Protein 3EP1 (pdb70)

Organism: NCBI:txid6376

InterPro domains:
  IPR002502 N-acetylmuramoyl-L-alanine amidase domain [PF01510] (63-142)
  IPR002502 N-acetylmuramoyl-L-alanine amidase domain [cd06583] (60-153)
  IPR006619 Peptidoglycan recognition protein family domain, metazoa/bacteria [SM00701] (3-158)
  IPR015510 Peptidoglycan recognition protein [PTHR11022] (4-151)
  IPR036505 N-acetylmuramoyl-L-alanine amidase/PGRP domain superfamily [G3DSA:3.40.80.10] (1-176)
  IPR036505 N-acetylmuramoyl-L-alanine amidase/PGRP domain superfamily [SSF55846] (4-167)

Radius of gyration: 21.56 Å; Cα contacts (8 Å, |Δi|>4): 688; chains: 2; bounding box: 43×67×41 Å

CATH classification: 3.40.80.10

Foldseek 3Di:
DPDDAAECVNLPFDDFQDWAFADAAAQAEEEFEPAQCLCPPPNVCLDPDCVVSVSQNVQQVVCVVVPFRTRQFQWEAGLQQHIYGGSHFGTFGHQDPPRRRRYGYYYYYHAQQPPEGHPSRLVSVVVVVVVCCVVRNYPPNYAYDYDCVGHHPRHCVQCVVCVGHDD/DPDDAAECVNLPADDFQDWDFADFAAQAEEEFEPEQVLVCVCLVPDCSVSPSLNVLQVVCVVVPFRTNQFQWEAGLQQHIYGGSHFGTFGRQDPPRRRRYGYYYYYHAQQPPEGHVSRLVSVVVVQVVCCVVRSHPPNRDYDYDCNGRHPRHRVCCVVCVHRHD

Structure (mmCIF, N/CA/C/O backbone):
data_3EP1
#
_entry.id   3EP1
#
_cell.length_a   35.360
_cell.length_b   71.850
_cell.length_c   141.880
_cell.angle_alpha   90.00
_cell.angle_beta   90.00
_cell.angle_gamma   90.00
#
_symmetry.space_group_name_H-M   'P 21 21 21'
#
loop_
_entity.id
_entity.type
_entity.pdbx_description
1 polymer 'PGRP-Hd - Peptidoglycan recognition protein homologue'
2 water water
#
loop_
_atom_site.group_PDB
_atom_site.id
_atom_site.type_symbol
_atom_site.label_atom_id
_atom_site.label_alt_id
_atom_site.label_comp_id
_atom_site.label_asym_id
_atom_site.label_entity_id
_atom_site.label_seq_id
_atom_site.pdbx_PDB_ins_code
_atom_site.Cartn_x
_atom_site.Cartn_y
_atom_site.Cartn_z
_atom_site.occupancy
_atom_site.B_iso_or_equiv
_atom_site.auth_seq_id
_atom_site.auth_comp_id
_atom_site.auth_asym_id
_atom_site.auth_atom_id
_atom_site.pdbx_PDB_model_num
ATOM 1 N N . LEU A 1 1 ? 24.012 34.183 23.214 1.00 45.46 74 LEU A N 1
ATOM 2 C CA . LEU A 1 1 ? 24.248 35.559 23.740 1.00 45.54 74 LEU A CA 1
ATOM 3 C C . LEU A 1 1 ? 24.790 36.453 22.638 1.00 44.93 74 LEU A C 1
ATOM 4 O O . LEU A 1 1 ? 24.117 37.389 22.196 1.00 44.95 74 LEU A O 1
ATOM 6 N N . ALA A 1 2 ? 26.003 36.155 22.189 1.00 43.81 75 ALA A N 1
ATOM 7 C CA . ALA A 1 2 ? 26.634 36.944 21.138 1.00 42.52 75 ALA A CA 1
ATOM 8 C C . ALA A 1 2 ? 26.870 36.155 19.842 1.00 40.96 75 ALA A C 1
ATOM 9 O O . ALA A 1 2 ? 27.395 36.698 18.864 1.00 39.40 75 ALA A O 1
ATOM 11 N N . ASP A 1 3 ? 26.476 34.883 19.832 1.00 39.31 76 ASP A N 1
ATOM 12 C CA . ASP A 1 3 ? 26.668 34.041 18.655 1.00 38.03 76 ASP A CA 1
ATOM 13 C C . ASP A 1 3 ? 25.589 34.240 17.588 1.00 35.60 76 ASP A C 1
ATOM 14 O O . ASP A 1 3 ? 24.435 34.522 17.901 1.00 34.38 76 ASP A O 1
ATOM 19 N N . SER A 1 4 ? 25.969 34.106 16.321 1.00 32.51 77 SER A N 1
ATOM 20 C CA . SER A 1 4 ? 25.004 34.291 15.249 1.00 31.57 77 SER A CA 1
ATOM 21 C C . SER A 1 4 ? 24.173 33.035 15.038 1.00 28.48 77 SER A C 1
ATOM 22 O O . SER A 1 4 ? 24.508 31.963 15.541 1.00 27.38 77 SER A O 1
ATOM 25 N N . ILE A 1 5 ? 23.072 33.188 14.312 1.00 25.61 78 ILE A N 1
ATOM 26 C CA . ILE A 1 5 ? 22.201 32.073 13.997 1.00 22.95 78 ILE A CA 1
ATOM 27 C C . ILE A 1 5 ? 23.004 31.232 13.008 1.00 22.11 78 ILE A C 1
ATOM 28 O O . ILE A 1 5 ? 23.718 31.785 12.168 1.00 22.95 78 ILE A O 1
ATOM 33 N N . VAL A 1 6 ? 22.922 29.910 13.118 1.00 19.84 79 VAL A N 1
ATOM 34 C CA . VAL A 1 6 ? 23.663 29.042 12.203 1.00 19.29 79 VAL A CA 1
ATOM 35 C C . VAL A 1 6 ? 22.974 28.987 10.829 1.00 20.41 79 VAL A C 1
ATOM 36 O O . VAL A 1 6 ? 21.863 28.482 10.699 1.00 19.92 79 VAL A O 1
ATOM 40 N N . PRO A 1 7 ? 23.644 29.498 9.783 1.00 20.49 80 PRO A N 1
ATOM 41 C CA . PRO A 1 7 ? 23.107 29.521 8.419 1.00 19.97 80 PRO A CA 1
ATOM 42 C C . PRO A 1 7 ? 22.953 28.136 7.800 1.00 19.35 80 PRO A C 1
ATOM 43 O O . PRO A 1 7 ? 23.616 27.186 8.215 1.00 19.92 80 PRO A O 1
ATOM 47 N N . ARG A 1 8 ? 22.072 28.044 6.803 1.00 19.88 81 ARG A N 1
ATOM 48 C CA . ARG A 1 8 ? 21.788 26.796 6.093 1.00 20.93 81 ARG A CA 1
ATOM 49 C C . ARG A 1 8 ? 23.059 26.078 5.659 1.00 20.71 81 ARG A C 1
ATOM 50 O O . ARG A 1 8 ? 23.213 24.878 5.877 1.00 19.85 81 ARG A O 1
ATOM 58 N N . GLN A 1 9 ? 23.963 26.821 5.036 1.00 23.02 82 GLN A N 1
ATOM 59 C CA . GLN A 1 9 ? 25.201 26.234 4.553 1.00 25.92 82 GLN A CA 1
ATOM 60 C C . GLN A 1 9 ? 26.107 25.654 5.640 1.00 25.65 82 GLN A C 1
ATOM 61 O O . GLN A 1 9 ? 26.937 24.795 5.351 1.00 26.60 82 GLN A O 1
ATOM 67 N N . GLN A 1 10 ? 25.954 26.102 6.881 1.00 24.83 83 GLN A N 1
ATOM 68 C CA . GLN A 1 10 ? 26.802 25.582 7.952 1.00 25.08 83 GLN A CA 1
ATOM 69 C C . GLN A 1 10 ? 26.388 24.156 8.296 1.00 24.40 83 GLN A C 1
ATOM 70 O O . GLN A 1 10 ? 27.201 23.384 8.802 1.00 25.67 83 GLN A O 1
ATOM 76 N N . TRP A 1 11 ? 25.132 23.795 8.039 1.00 22.84 84 TRP A N 1
ATOM 77 C CA . TRP A 1 11 ? 24.725 22.418 8.301 1.00 21.85 84 TRP A CA 1
ATOM 78 C C . TRP A 1 11 ? 24.572 21.628 7.002 1.00 20.14 84 TRP A C 1
ATOM 79 O O . TRP A 1 11 ? 23.923 20.589 6.977 1.00 21.80 84 TRP A O 1
ATOM 90 N N . ALA A 1 12 ? 25.204 22.128 5.938 1.00 19.85 85 ALA A N 1
ATOM 91 C CA . ALA A 1 12 ? 25.188 21.506 4.605 1.00 19.52 85 ALA A CA 1
ATOM 92 C C . ALA A 1 12 ? 23.801 21.325 4.007 1.00 19.22 85 ALA A C 1
ATOM 93 O O . ALA A 1 12 ? 23.492 20.275 3.457 1.00 18.12 85 ALA A O 1
ATOM 95 N N . ALA A 1 13 ? 22.973 22.356 4.097 1.00 19.01 86 ALA A N 1
ATOM 96 C CA . ALA A 1 13 ? 21.620 22.274 3.572 1.00 20.25 86 ALA A CA 1
ATOM 97 C C . ALA A 1 13 ? 21.580 22.230 2.049 1.00 21.13 86 ALA A C 1
ATOM 98 O O . ALA A 1 13 ? 22.398 22.854 1.381 1.00 21.21 86 ALA A O 1
ATOM 100 N N . ILE A 1 14 ? 20.631 21.470 1.510 1.00 21.95 87 ILE A N 1
ATOM 101 C CA . ILE A 1 14 ? 20.438 21.387 0.069 1.00 21.23 87 ILE A CA 1
ATOM 102 C C . ILE A 1 14 ? 19.425 22.494 -0.246 1.00 21.67 87 ILE A C 1
ATOM 103 O O . ILE A 1 14 ? 18.532 22.757 0.553 1.00 19.77 87 ILE A O 1
ATOM 108 N N . GLU A 1 15 ? 19.560 23.150 -1.393 1.00 21.82 88 GLU A N 1
ATOM 109 C CA . GLU A 1 15 ? 18.639 24.222 -1.739 1.00 23.99 88 GLU A CA 1
ATOM 110 C C . GLU A 1 15 ? 17.189 23.745 -1.737 1.00 23.49 88 GLU A C 1
ATOM 111 O O . GLU A 1 15 ? 16.900 22.573 -1.959 1.00 19.91 88 GLU A O 1
ATOM 117 N N . PRO A 1 16 ? 16.253 24.664 -1.481 1.00 24.55 89 PRO A N 1
ATOM 118 C CA . PRO A 1 16 ? 14.828 24.328 -1.447 1.00 26.43 89 PRO A CA 1
ATOM 119 C C . PRO A 1 16 ? 14.336 23.936 -2.839 1.00 27.88 89 PRO A C 1
ATOM 120 O O . PRO A 1 16 ? 14.859 24.425 -3.842 1.00 28.70 89 PRO A O 1
ATOM 124 N N . ARG A 1 17 ? 13.347 23.055 -2.905 1.00 28.29 90 ARG A N 1
ATOM 125 C CA . ARG A 1 17 ? 12.796 22.692 -4.202 1.00 29.96 90 ARG A CA 1
ATOM 126 C C . ARG A 1 17 ? 12.216 23.979 -4.774 1.00 29.80 90 ARG A C 1
ATOM 127 O O . ARG A 1 17 ? 12.461 24.329 -5.930 1.00 30.41 90 ARG A O 1
ATOM 135 N N . ARG A 1 18 ? 11.455 24.682 -3.936 1.00 29.80 91 ARG A N 1
ATOM 136 C CA . ARG A 1 18 ? 10.826 25.951 -4.290 1.00 29.24 91 ARG A CA 1
ATOM 137 C C . ARG A 1 18 ? 10.764 26.815 -3.028 1.00 28.04 91 ARG A C 1
ATOM 138 O O . ARG A 1 18 ? 10.591 26.305 -1.923 1.00 27.27 91 ARG A O 1
ATOM 146 N N . GLN A 1 19 ? 10.914 28.121 -3.197 1.00 27.82 92 GLN A N 1
ATOM 147 C CA . GLN A 1 19 ? 10.886 29.042 -2.072 1.00 28.16 92 GLN A CA 1
ATOM 148 C C . GLN A 1 19 ? 9.747 30.041 -2.230 1.00 28.53 92 GLN A C 1
ATOM 149 O O . GLN A 1 19 ? 9.763 30.871 -3.136 1.00 30.89 92 GLN A O 1
ATOM 155 N N . ILE A 1 20 ? 8.749 29.953 -1.358 1.00 29.38 93 ILE A N 1
ATOM 156 C CA . ILE A 1 20 ? 7.622 30.870 -1.426 1.00 29.65 93 ILE A CA 1
ATOM 157 C C . ILE A 1 20 ? 7.802 31.976 -0.396 1.00 31.30 93 ILE A C 1
ATOM 158 O O . ILE A 1 20 ? 7.853 31.713 0.809 1.00 31.63 93 ILE A O 1
ATOM 163 N N . LYS A 1 21 ? 7.911 33.214 -0.874 1.00 32.14 94 LYS A N 1
ATOM 164 C CA . LYS A 1 21 ? 8.091 34.356 0.017 1.00 34.28 94 LYS A CA 1
ATOM 165 C C . LYS A 1 21 ? 6.842 34.632 0.836 1.00 33.68 94 LYS A C 1
ATOM 166 O O . LYS A 1 21 ? 5.756 34.173 0.506 1.00 34.35 94 LYS A O 1
ATOM 172 N N . MET A 1 22 ? 7.006 35.383 1.914 1.00 34.70 95 MET A N 1
ATOM 173 C CA . MET A 1 22 ? 5.891 35.687 2.797 1.00 35.19 95 MET A CA 1
ATOM 174 C C . MET A 1 22 ? 5.505 37.164 2.777 1.00 36.75 95 MET A C 1
ATOM 175 O O . MET A 1 22 ? 6.325 38.036 3.088 1.00 36.49 95 MET A O 1
ATOM 180 N N . ASN A 1 23 ? 4.250 37.439 2.416 1.00 38.68 96 ASN A N 1
ATOM 181 C CA . ASN A 1 23 ? 3.745 38.812 2.366 1.00 39.32 96 ASN A CA 1
ATOM 182 C C . ASN A 1 23 ? 3.369 39.287 3.768 1.00 40.06 96 ASN A C 1
ATOM 183 O O . ASN A 1 23 ? 2.402 38.799 4.357 1.00 41.23 96 ASN A O 1
ATOM 185 N N . GLY A 1 24 ? 4.136 40.234 4.299 1.00 39.44 97 GLY A N 1
ATOM 186 C CA . GLY A 1 24 ? 3.847 40.755 5.620 1.00 38.84 97 GLY A CA 1
ATOM 187 C C . GLY A 1 24 ? 4.579 40.021 6.727 1.00 39.33 97 GLY A C 1
ATOM 188 O O . GLY A 1 24 ? 5.054 38.895 6.537 1.00 39.44 97 GLY A O 1
ATOM 189 N N . ARG A 1 25 ? 4.683 40.664 7.886 1.00 37.71 98 ARG A N 1
ATOM 190 C CA . ARG A 1 25 ? 5.342 40.049 9.022 1.00 37.30 98 ARG A CA 1
ATOM 191 C C . ARG A 1 25 ? 4.518 38.858 9.478 1.00 36.04 98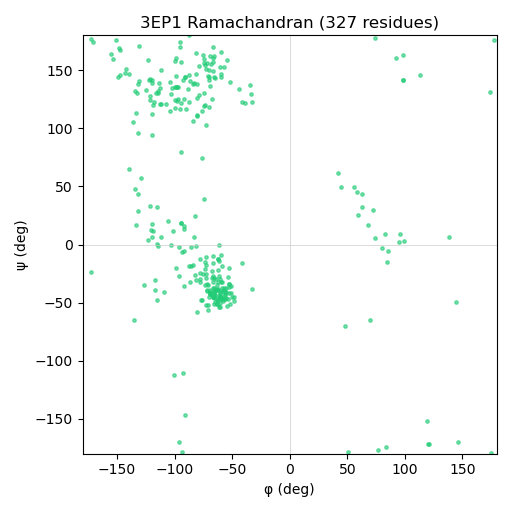 ARG A C 1
ATOM 192 O O . ARG A 1 25 ? 3.381 38.650 9.026 1.00 36.61 98 ARG A O 1
ATOM 200 N N . ALA A 1 26 ? 5.101 38.069 10.367 1.00 32.89 99 ALA A N 1
ATOM 201 C CA . ALA A 1 26 ? 4.416 36.911 10.903 1.00 30.08 99 ALA A CA 1
ATOM 202 C C . ALA A 1 26 ? 3.874 37.409 12.222 1.00 28.48 99 ALA A C 1
ATOM 203 O O . ALA A 1 26 ? 4.577 38.099 12.961 1.00 28.55 99 ALA A O 1
ATOM 205 N N . ASP A 1 27 ? 2.619 37.090 12.508 1.00 26.56 100 ASP A N 1
ATOM 206 C CA . ASP A 1 27 ? 2.022 37.534 13.742 1.00 25.17 100 ASP A CA 1
ATOM 207 C C . ASP A 1 27 ? 1.938 36.423 14.771 1.00 25.15 100 ASP A C 1
ATOM 208 O O . ASP A 1 27 ? 1.473 36.642 15.885 1.00 24.85 100 ASP A O 1
ATOM 213 N N . GLU A 1 28 ? 2.402 35.230 14.409 1.00 23.65 101 GLU A N 1
ATOM 214 C CA . GLU A 1 28 ? 2.393 34.124 15.362 1.00 23.91 101 GLU A CA 1
ATOM 215 C C . GLU A 1 28 ? 3.524 33.107 15.181 1.00 22.01 101 GLU A C 1
ATOM 216 O O . GLU A 1 28 ? 3.956 32.817 14.068 1.00 20.42 101 GLU A O 1
ATOM 222 N N . ILE A 1 29 ? 4.012 32.588 16.301 1.00 21.22 102 ILE A N 1
ATOM 223 C CA . ILE A 1 29 ? 5.093 31.608 16.298 1.00 21.40 102 ILE A CA 1
ATOM 224 C C . ILE A 1 29 ? 4.576 30.250 16.763 1.00 20.48 102 ILE A C 1
ATOM 225 O O . ILE A 1 29 ? 4.064 30.123 17.875 1.00 21.04 102 ILE A O 1
ATOM 230 N N . PHE A 1 30 ? 4.709 29.237 15.917 1.00 19.70 103 PHE A N 1
ATOM 231 C CA . PHE A 1 30 ? 4.253 27.897 16.274 1.00 19.26 103 PHE A CA 1
ATOM 232 C C . PHE A 1 30 ? 5.408 27.042 16.765 1.00 18.87 103 PHE A C 1
ATOM 233 O O . PHE A 1 30 ? 6.392 26.858 16.054 1.00 15.95 103 PHE A O 1
ATOM 241 N N . LEU A 1 31 ? 5.276 26.517 17.983 1.00 19.08 104 LEU A N 1
ATOM 242 C CA . LEU A 1 31 ? 6.312 25.685 18.591 1.00 20.03 104 LEU A CA 1
ATOM 243 C C . LEU A 1 31 ? 6.072 24.188 18.451 1.00 19.29 104 LEU A C 1
ATOM 244 O O . LEU A 1 31 ? 5.019 23.676 18.837 1.00 22.30 104 LEU A O 1
ATOM 249 N N . TRP A 1 32 ? 7.058 23.495 17.896 1.00 16.74 105 TRP A N 1
ATOM 250 C CA . TRP A 1 32 ? 6.989 22.049 17.700 1.00 18.70 105 TRP A CA 1
ATOM 251 C C . TRP A 1 32 ? 8.259 21.415 18.214 1.00 18.52 105 TRP A C 1
ATOM 252 O O . TRP A 1 32 ? 9.335 21.961 18.029 1.00 20.35 105 TRP A O 1
ATOM 263 N N . GLN A 1 33 ? 8.133 20.258 18.848 1.00 21.20 106 GLN A N 1
ATOM 264 C CA . GLN A 1 33 ? 9.293 19.548 19.361 1.00 21.76 106 GLN A CA 1
ATOM 265 C C . GLN A 1 33 ? 9.634 18.470 18.335 1.00 23.12 106 GLN A C 1
ATOM 266 O O . GLN A 1 33 ? 8.728 17.914 17.707 1.00 22.98 106 GLN A O 1
ATOM 272 N N . THR A 1 34 ? 10.920 18.177 18.151 1.00 22.43 107 THR A N 1
ATOM 273 C CA . THR A 1 34 ? 11.294 17.136 17.201 1.00 23.86 107 THR A CA 1
ATOM 274 C C . THR A 1 34 ? 10.968 15.759 17.784 1.00 25.95 107 THR A C 1
ATOM 275 O O . THR A 1 34 ? 10.924 14.756 17.069 1.00 27.66 107 THR A O 1
ATOM 279 N N . GLY A 1 35 ? 10.730 15.719 19.089 1.00 27.29 108 GLY A N 1
ATOM 280 C CA . GLY A 1 35 ? 10.338 14.478 19.728 1.00 29.59 108 GLY A CA 1
ATOM 281 C C . GLY A 1 35 ? 11.379 13.644 20.440 1.00 32.47 108 GLY A C 1
ATOM 282 O O . GLY A 1 35 ? 12.587 13.821 20.257 1.00 31.45 108 GLY A O 1
ATOM 283 N N . PRO A 1 36 ? 10.917 12.714 21.285 1.00 34.37 109 PRO A N 1
ATOM 284 C CA . PRO A 1 36 ? 11.798 11.822 22.045 1.00 36.84 109 PRO A CA 1
ATOM 285 C C . PRO A 1 36 ? 12.570 10.932 21.073 1.00 37.93 109 PRO A C 1
ATOM 286 O O . PRO A 1 36 ? 13.698 10.531 21.344 1.00 38.94 109 PRO A O 1
ATOM 290 N N . ASP A 1 37 ? 11.947 10.644 19.933 1.00 39.37 110 ASP A N 1
ATOM 291 C CA . ASP A 1 37 ? 12.564 9.815 18.898 1.00 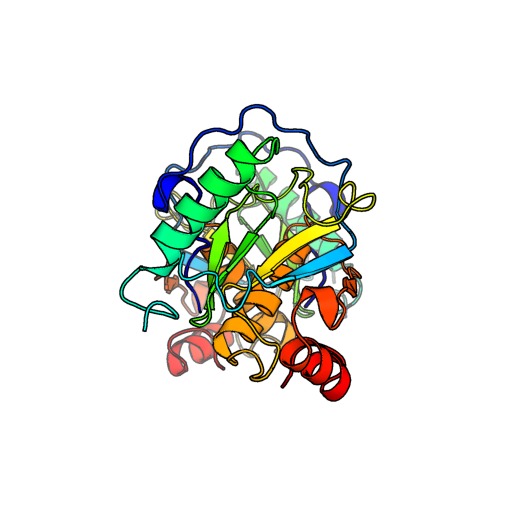40.79 110 ASP A CA 1
ATOM 292 C C . ASP A 1 37 ? 13.528 10.600 17.994 1.00 40.31 110 ASP A C 1
ATOM 293 O O . ASP A 1 37 ? 13.766 10.215 16.852 1.00 40.39 110 ASP A O 1
ATOM 295 N N . THR A 1 38 ? 14.084 11.697 18.490 1.00 39.92 111 THR A N 1
ATOM 296 C CA . THR A 1 38 ? 15.013 12.476 17.678 1.00 39.62 111 THR A CA 1
ATOM 297 C C . THR A 1 38 ? 16.325 11.720 17.455 1.00 40.32 111 THR A C 1
ATOM 298 O O . THR A 1 38 ? 16.873 11.738 16.357 1.00 38.75 111 THR A O 1
ATOM 302 N N . CYS A 1 39 ? 16.829 11.051 18.487 1.00 41.30 112 CYS A N 1
ATOM 303 C CA . CYS A 1 39 ? 18.089 10.321 18.346 1.00 43.79 112 CYS A CA 1
ATOM 304 C C . CYS A 1 39 ? 18.041 9.203 17.301 1.00 44.28 112 CYS A C 1
ATOM 305 O O . CYS A 1 39 ? 19.036 8.511 17.076 1.00 45.44 112 CYS A O 1
ATOM 308 N N . SER A 1 40 ? 16.887 9.025 16.666 1.00 43.73 113 SER A N 1
ATOM 309 C CA . SER A 1 40 ? 16.732 8.017 15.628 1.00 44.05 113 SER A CA 1
ATOM 310 C C . SER A 1 40 ? 17.229 8.609 14.313 1.00 45.46 113 SER A C 1
ATOM 311 O O . SER A 1 40 ? 16.957 9.770 13.997 1.00 44.87 113 SER A O 1
ATOM 314 N N . LEU A 1 41 ? 17.954 7.794 13.553 1.00 46.59 114 LEU A N 1
ATOM 315 C CA . LEU A 1 41 ? 18.547 8.175 12.268 1.00 47.73 114 LEU A CA 1
ATOM 316 C C . LEU A 1 41 ? 19.852 7.414 12.264 1.00 48.59 114 LEU A C 1
ATOM 317 O O . LEU A 1 41 ? 20.201 6.739 11.298 1.00 49.49 114 LEU A O 1
ATOM 319 N N . MET A 1 42 ? 20.568 7.544 13.376 1.00 49.14 115 MET A N 1
ATOM 320 C CA . MET A 1 42 ? 21.843 6.872 13.582 1.00 49.14 115 MET A CA 1
ATOM 321 C C . MET A 1 42 ? 21.641 5.894 14.736 1.00 49.12 115 MET A C 1
ATOM 322 O O . MET A 1 42 ? 22.007 4.720 14.647 1.00 49.76 115 MET A O 1
ATOM 324 N N . GLY A 1 43 ? 21.042 6.383 15.817 1.00 48.90 116 GLY A N 1
ATOM 325 C CA . GLY A 1 43 ? 20.796 5.533 16.970 1.00 48.52 116 GLY A CA 1
ATOM 326 C C . GLY A 1 43 ? 21.069 6.222 18.292 1.00 47.82 116 GLY A C 1
ATOM 327 O O . GLY A 1 43 ? 20.216 6.231 19.187 1.00 47.72 116 GLY A O 1
ATOM 328 N N . GLY A 1 51 ? 23.398 13.713 25.118 1.00 49.88 124 GLY A N 1
ATOM 329 C CA . GLY A 1 51 ? 24.793 13.666 24.708 1.00 50.15 124 GLY A CA 1
ATOM 330 C C . GLY A 1 51 ? 24.917 14.227 23.312 1.00 50.46 124 GLY A C 1
ATOM 331 O O . GLY A 1 51 ? 25.548 15.265 23.096 1.00 50.49 124 GLY A O 1
ATOM 332 N N . CYS A 1 52 ? 24.314 13.527 22.356 1.00 50.54 125 CYS A N 1
ATOM 333 C CA . CYS A 1 52 ? 24.313 13.961 20.969 1.00 49.85 125 CYS A CA 1
ATOM 334 C C . CYS A 1 52 ? 23.374 15.169 20.988 1.00 49.26 125 CYS A C 1
ATOM 335 O O . CYS A 1 52 ? 23.742 16.259 20.544 1.00 48.42 125 CYS A O 1
ATOM 338 N N . LEU A 1 53 ? 22.177 14.978 21.543 1.00 48.81 126 LEU A N 1
ATOM 339 C CA . LEU A 1 53 ? 21.188 16.053 21.643 1.00 48.52 126 LEU A CA 1
ATOM 340 C C . LEU A 1 53 ? 21.749 17.196 22.489 1.00 49.02 126 LEU A C 1
ATOM 341 O O . LEU A 1 53 ? 21.206 18.303 22.506 1.00 49.06 126 LEU A O 1
ATOM 343 N N . GLN A 1 54 ? 22.840 16.924 23.196 1.00 49.71 127 GLN A N 1
ATOM 344 C CA . GLN A 1 54 ? 23.463 17.941 24.037 1.00 50.10 127 GLN A CA 1
ATOM 345 C C . GLN A 1 54 ? 24.539 18.726 23.280 1.00 49.42 127 GLN A C 1
ATOM 346 O O . GLN A 1 54 ? 24.422 18.966 22.077 1.00 48.60 127 GLN A O 1
ATOM 348 N N . ASP A 1 55 ? 25.578 19.128 24.002 1.00 50.41 128 ASP A N 1
ATOM 349 C CA . ASP A 1 55 ? 26.686 19.886 23.430 1.00 51.46 128 ASP A CA 1
ATOM 350 C C . ASP A 1 55 ? 27.637 18.930 22.723 1.00 51.87 128 ASP A C 1
ATOM 351 O O . ASP A 1 55 ? 28.317 18.123 23.373 1.00 52.52 128 ASP A O 1
ATOM 353 N N . SER A 1 56 ? 27.683 19.013 21.397 1.00 51.25 129 SER A N 1
ATOM 354 C CA . SER A 1 56 ? 28.561 18.141 20.620 1.00 50.38 129 SER A CA 1
ATOM 355 C C . SER A 1 56 ? 28.574 18.537 19.155 1.00 50.53 129 SER A C 1
ATOM 356 O O . SER A 1 56 ? 29.537 18.251 18.430 1.00 50.59 129 SER A O 1
ATOM 358 N N . SER A 1 57 ? 27.504 19.207 18.729 1.00 49.36 130 SER A N 1
ATOM 359 C CA . SER A 1 57 ? 27.359 19.621 17.344 1.00 47.87 130 SER A CA 1
ATOM 360 C C . SER A 1 57 ? 27.061 18.386 16.501 1.00 47.10 130 SER A C 1
ATOM 361 O O . SER A 1 57 ? 27.464 18.284 15.335 1.00 45.99 130 SER A O 1
ATOM 364 N N . CYS A 1 58 ? 26.403 17.415 17.125 1.00 45.89 131 CYS A N 1
ATOM 365 C CA . CYS A 1 58 ? 25.980 16.223 16.410 1.00 43.54 131 CYS A CA 1
ATOM 366 C C . CYS A 1 58 ? 24.628 16.769 15.920 1.00 40.50 131 CYS A C 1
ATOM 367 O O . CYS A 1 58 ? 24.026 16.267 14.974 1.00 39.50 131 CYS A O 1
ATOM 370 N N . THR A 1 59 ? 24.184 17.832 16.595 1.00 37.61 132 THR A N 1
ATOM 371 C CA . THR A 1 59 ? 22.927 18.521 16.309 1.00 35.45 132 THR A CA 1
ATOM 372 C C . THR A 1 59 ? 22.836 19.064 14.879 1.00 33.71 132 THR A C 1
ATOM 373 O O . THR A 1 59 ? 21.750 19.136 14.294 1.00 33.06 132 THR A O 1
ATOM 377 N N . GLU A 1 60 ? 23.968 19.456 14.316 1.00 31.65 133 GLU A N 1
ATOM 378 C CA . GLU A 1 60 ? 23.965 19.959 12.959 1.00 30.40 133 GLU A CA 1
ATOM 379 C C . GLU A 1 60 ? 23.592 18.797 12.050 1.00 30.11 133 GLU A C 1
ATOM 380 O O . GLU A 1 60 ? 22.864 18.969 11.067 1.00 28.71 133 GLU A O 1
ATOM 386 N N . GLN A 1 61 ? 24.084 17.608 12.391 1.00 28.11 134 GLN A N 1
ATOM 387 C CA . GLN A 1 61 ? 23.791 16.422 11.598 1.00 26.93 134 GLN A CA 1
ATOM 388 C C . GLN A 1 61 ? 22.312 16.062 11.717 1.00 25.07 134 GLN A C 1
ATOM 389 O O . GLN A 1 61 ? 21.738 15.487 10.798 1.00 25.33 134 GLN A O 1
ATOM 395 N N . ILE A 1 62 ? 21.694 16.393 12.847 1.00 21.27 135 ILE A N 1
ATOM 396 C CA . ILE A 1 62 ? 20.278 16.091 13.020 1.00 20.51 135 ILE A CA 1
ATOM 397 C C . ILE A 1 62 ? 19.434 17.004 12.147 1.00 18.16 135 ILE A C 1
ATOM 398 O O . ILE A 1 62 ? 18.450 16.567 11.555 1.00 19.37 135 ILE A O 1
ATOM 403 N N . VAL A 1 63 ? 19.822 18.272 12.074 1.00 16.40 136 VAL A N 1
ATOM 404 C CA . VAL A 1 63 ? 19.091 19.232 11.266 1.00 14.59 136 VAL A CA 1
ATOM 405 C C . VAL A 1 63 ? 19.114 18.756 9.817 1.00 15.37 136 VAL A C 1
ATOM 406 O O . VAL A 1 63 ? 18.099 18.776 9.126 1.00 13.29 136 VAL A O 1
ATOM 410 N N . LYS A 1 64 ? 20.280 18.316 9.363 1.00 17.49 137 LYS A N 1
ATOM 411 C CA . LYS A 1 64 ? 20.410 17.816 7.996 1.00 18.72 137 LYS A CA 1
ATOM 412 C C . LYS A 1 64 ? 19.480 16.617 7.811 1.00 18.59 137 LYS A C 1
ATOM 413 O O . LYS A 1 64 ? 18.777 16.510 6.813 1.00 19.89 137 LYS A O 1
ATOM 419 N N . ALA A 1 65 ? 19.489 15.718 8.787 1.00 19.88 138 ALA A N 1
ATOM 420 C CA . ALA A 1 65 ? 18.648 14.527 8.753 1.00 21.79 138 ALA A CA 1
ATOM 421 C C . ALA A 1 65 ? 17.168 14.884 8.653 1.00 20.45 138 ALA A C 1
ATOM 422 O O . ALA A 1 65 ? 16.399 14.199 7.987 1.00 20.76 138 ALA A O 1
ATOM 424 N N . LEU A 1 66 ? 16.766 15.948 9.338 1.00 20.94 139 LEU A N 1
ATOM 425 C CA . LEU A 1 66 ? 15.375 16.367 9.311 1.00 20.64 139 LEU A CA 1
ATOM 426 C C . LEU A 1 66 ? 15.035 16.836 7.912 1.00 20.57 139 LEU A C 1
ATOM 427 O O . LEU A 1 66 ? 13.997 16.471 7.359 1.00 21.14 139 LEU A O 1
ATOM 432 N N . GLN A 1 67 ? 15.914 17.642 7.327 1.00 21.04 140 GLN A N 1
ATOM 433 C CA . GLN A 1 67 ? 15.651 18.125 5.985 1.00 20.84 140 GLN A CA 1
ATOM 434 C C . GLN A 1 67 ? 15.408 16.924 5.080 1.00 21.76 140 GLN A C 1
ATOM 435 O O . GLN A 1 67 ? 14.389 16.853 4.405 1.00 22.48 140 GLN A O 1
ATOM 441 N N . ASP A 1 68 ? 16.335 15.972 5.086 1.00 22.15 141 ASP A N 1
ATOM 442 C CA . ASP A 1 68 ? 16.201 14.776 4.257 1.00 23.44 141 ASP A CA 1
ATOM 443 C C . ASP A 1 68 ? 14.834 14.114 4.422 1.00 23.67 141 ASP A C 1
ATOM 444 O O . ASP A 1 68 ? 14.191 13.725 3.440 1.00 23.17 141 ASP A O 1
ATOM 449 N N . ALA A 1 69 ? 14.405 13.990 5.674 1.00 24.37 142 ALA A N 1
ATOM 450 C CA . ALA A 1 69 ? 13.126 13.380 6.000 1.00 24.29 142 ALA A CA 1
ATOM 451 C C . ALA A 1 69 ? 11.979 14.199 5.426 1.00 26.53 142 ALA A C 1
ATOM 452 O O . ALA A 1 69 ? 10.989 13.649 4.942 1.00 27.72 142 ALA A O 1
ATOM 454 N N . ASP A 1 70 ? 12.113 15.518 5.473 1.00 24.51 143 ASP A N 1
ATOM 455 C CA . ASP A 1 70 ? 11.062 16.374 4.959 1.00 22.99 143 ASP A CA 1
ATOM 456 C C . ASP A 1 70 ? 10.963 16.295 3.439 1.00 21.98 143 ASP A C 1
ATOM 457 O O . ASP A 1 70 ? 9.863 16.292 2.894 1.00 21.00 143 ASP A O 1
ATOM 462 N N . PHE A 1 71 ? 12.101 16.228 2.755 1.00 19.65 144 PHE A N 1
ATOM 463 C CA . PHE A 1 71 ? 12.085 16.109 1.303 1.00 21.46 144 PHE A CA 1
ATOM 464 C C . PHE A 1 71 ? 11.362 14.812 0.932 1.00 22.28 144 PHE A C 1
ATOM 465 O O . PHE A 1 71 ? 10.449 14.820 0.115 1.00 23.46 144 PHE A O 1
ATOM 473 N N . LYS A 1 72 ? 11.765 13.708 1.555 1.00 24.63 145 LYS A N 1
ATOM 474 C CA . LYS A 1 72 ? 11.161 12.403 1.282 1.00 26.95 145 LYS A CA 1
ATOM 475 C C . LYS A 1 72 ? 9.642 12.408 1.365 1.00 27.03 145 LYS A C 1
ATOM 476 O O . LYS A 1 72 ? 8.972 11.715 0.603 1.00 25.59 145 LYS A O 1
ATOM 482 N N . GLU A 1 73 ? 9.102 13.187 2.296 1.00 25.63 146 GLU A N 1
ATOM 483 C CA . GLU A 1 73 ? 7.658 13.261 2.466 1.00 25.53 146 GLU A CA 1
ATOM 484 C C . GLU A 1 73 ? 6.979 14.201 1.482 1.00 23.64 146 GLU A C 1
ATOM 485 O O . GLU A 1 73 ? 5.762 14.354 1.515 1.00 24.21 146 GLU A O 1
ATOM 491 N N . GLY A 1 74 ? 7.763 14.843 0.620 1.00 22.18 147 GLY A N 1
ATOM 492 C CA . GLY A 1 74 ? 7.188 15.743 -0.364 1.00 21.12 147 GLY A CA 1
ATOM 493 C C . GLY A 1 74 ? 7.222 17.237 -0.071 1.00 21.71 147 GLY A C 1
ATOM 494 O O . GLY A 1 74 ? 6.686 18.024 -0.850 1.00 19.27 147 GLY A O 1
ATOM 495 N N . ASN A 1 75 ? 7.834 17.643 1.039 1.00 20.48 148 ASN A N 1
ATOM 496 C CA . ASN A 1 75 ? 7.912 19.064 1.368 1.00 21.02 148 ASN A CA 1
ATOM 497 C C . ASN A 1 75 ? 8.940 19.776 0.487 1.00 21.15 148 ASN A C 1
ATOM 498 O O . ASN A 1 75 ? 9.863 19.147 -0.042 1.00 21.60 148 ASN A O 1
ATOM 503 N N . ASP A 1 76 ? 8.775 21.087 0.334 1.00 19.23 149 ASP A N 1
ATOM 504 C CA . ASP A 1 76 ? 9.680 21.899 -0.472 1.00 18.80 149 ASP A CA 1
ATOM 505 C C . ASP A 1 76 ? 11.045 22.117 0.183 1.00 20.08 149 ASP A C 1
ATOM 506 O O . ASP A 1 76 ? 11.962 22.623 -0.459 1.00 19.31 149 ASP A O 1
ATOM 511 N N . ASP A 1 77 ? 11.167 21.751 1.458 1.00 19.76 150 ASP A N 1
ATOM 512 C CA . ASP A 1 77 ? 12.402 21.953 2.212 1.00 19.41 150 ASP A CA 1
ATOM 513 C C . ASP A 1 77 ? 12.124 21.544 3.653 1.00 17.80 150 ASP A C 1
ATOM 514 O O . ASP A 1 77 ? 11.020 21.105 3.964 1.00 16.29 150 ASP A O 1
ATOM 519 N N . ILE A 1 78 ? 13.124 21.664 4.522 1.00 16.35 151 ILE A N 1
ATOM 520 C CA . ILE A 1 78 ? 12.933 21.334 5.931 1.00 14.22 151 ILE A CA 1
ATOM 521 C C . ILE A 1 78 ? 11.689 22.148 6.339 1.00 14.09 151 ILE A C 1
ATOM 522 O O . ILE A 1 78 ? 11.523 23.283 5.894 1.00 14.26 151 ILE A O 1
ATOM 527 N N . LYS A 1 79 ? 10.812 21.551 7.144 1.00 13.81 152 LYS A N 1
ATOM 528 C CA . LYS A 1 79 ? 9.544 22.163 7.575 1.00 15.29 152 LYS A CA 1
ATOM 529 C C . LYS A 1 79 ? 9.544 23.475 8.354 1.00 15.13 152 LYS A C 1
ATOM 530 O O . LYS A 1 79 ? 8.618 24.281 8.223 1.00 17.05 152 LYS A O 1
ATOM 536 N N . TYR A 1 80 ? 10.567 23.693 9.166 1.00 14.14 153 TYR A N 1
ATOM 537 C CA . TYR A 1 80 ? 10.601 24.885 9.989 1.00 14.64 153 TYR A CA 1
ATOM 538 C C . TYR A 1 80 ? 11.439 26.060 9.510 1.00 12.03 153 TYR A C 1
ATOM 539 O O . TYR A 1 80 ? 12.355 25.903 8.709 1.00 13.50 153 TYR A O 1
ATOM 548 N N . ASN A 1 81 ? 11.097 27.243 10.014 1.00 13.40 154 ASN A N 1
ATOM 549 C CA . ASN A 1 81 ? 11.802 28.484 9.692 1.00 14.09 154 ASN A CA 1
ATOM 550 C C . ASN A 1 81 ? 13.107 28.554 10.482 1.00 14.34 154 ASN A C 1
ATOM 551 O O . ASN A 1 81 ? 14.088 29.132 10.020 1.00 14.57 154 ASN A O 1
ATOM 556 N N . PHE A 1 82 ? 13.085 27.972 11.680 1.00 13.85 155 PHE A N 1
ATOM 557 C CA . PHE A 1 82 ? 14.233 27.932 12.578 1.00 12.77 155 PHE A CA 1
ATOM 558 C C . PHE A 1 82 ? 14.137 26.725 13.502 1.00 12.43 155 PHE A C 1
ATOM 559 O O . PHE A 1 82 ? 13.059 26.178 13.712 1.00 12.59 155 PHE A O 1
ATOM 567 N N . LEU A 1 83 ? 15.272 26.326 14.065 1.00 12.58 156 LEU A N 1
ATOM 568 C CA . LEU A 1 83 ? 15.323 25.208 14.996 1.00 13.81 156 LEU A CA 1
ATOM 569 C C . LEU A 1 83 ? 16.296 25.599 16.105 1.00 14.80 156 LEU A C 1
ATOM 570 O O . LEU A 1 83 ? 17.273 26.295 15.856 1.00 17.90 156 LEU A O 1
ATOM 575 N N . ILE A 1 84 ? 16.031 25.140 17.322 1.00 16.04 157 ILE A N 1
ATOM 576 C CA . ILE A 1 84 ? 16.856 25.483 18.478 1.00 16.29 157 ILE A CA 1
ATOM 577 C C . ILE A 1 84 ? 17.211 24.238 19.295 1.00 18.82 157 ILE A C 1
ATOM 578 O O . ILE A 1 84 ? 16.330 23.441 19.607 1.00 19.87 157 ILE A O 1
ATOM 583 N N . ASP A 1 85 ? 18.488 24.054 19.630 1.00 20.54 158 ASP A N 1
ATOM 584 C CA . ASP A 1 85 ? 18.876 22.890 20.426 1.00 23.48 158 ASP A CA 1
ATOM 585 C C . ASP A 1 85 ? 18.947 23.235 21.912 1.00 24.02 158 ASP A C 1
ATOM 586 O O . ASP A 1 85 ? 18.813 24.393 22.296 1.00 22.93 158 ASP A O 1
ATOM 591 N N . GLN A 1 86 ? 19.175 22.224 22.741 1.00 25.93 159 GLN A N 1
ATOM 592 C CA . GLN A 1 86 ? 19.204 22.403 24.192 1.00 27.74 159 GLN A CA 1
ATOM 593 C C . GLN A 1 86 ? 20.338 23.244 24.773 1.00 28.57 159 GLN A C 1
ATOM 594 O O . GLN A 1 86 ? 20.309 23.611 25.956 1.00 27.06 159 GLN A O 1
ATOM 600 N N . ASP A 1 87 ? 21.319 23.577 23.939 1.00 28.27 160 ASP A N 1
ATOM 601 C CA . ASP A 1 87 ? 22.426 24.410 24.378 1.00 28.00 160 ASP A CA 1
ATOM 602 C C . ASP A 1 87 ? 22.244 25.841 23.900 1.00 26.56 160 ASP A C 1
ATOM 603 O O . ASP A 1 87 ? 23.163 26.641 23.980 1.00 27.11 160 ASP A O 1
ATOM 608 N N . GLY A 1 88 ? 21.054 26.159 23.397 1.00 27.03 161 GLY A N 1
ATOM 609 C CA . GLY A 1 88 ? 20.784 27.510 22.935 1.00 24.54 161 GLY A CA 1
ATOM 610 C C . GLY A 1 88 ? 21.248 27.873 21.535 1.00 23.87 161 GLY A C 1
ATOM 611 O O . GLY A 1 88 ? 21.194 29.039 21.147 1.00 24.76 161 GLY A O 1
ATOM 612 N N . VAL A 1 89 ? 21.704 26.890 20.770 1.00 20.53 162 VAL A N 1
ATOM 613 C CA . VAL A 1 89 ? 22.157 27.144 19.411 1.00 18.74 162 VAL A CA 1
ATOM 614 C C . VAL A 1 89 ? 20.949 27.261 18.477 1.00 19.21 162 VAL A C 1
ATOM 615 O O . VAL A 1 89 ? 20.081 26.397 18.467 1.00 19.64 162 VAL A O 1
ATOM 619 N N . ILE A 1 90 ? 20.893 28.333 17.697 1.00 18.28 163 ILE A N 1
ATOM 620 C CA . ILE A 1 90 ? 19.789 28.541 16.764 1.00 18.38 163 ILE A CA 1
ATOM 621 C C . ILE A 1 90 ? 20.216 28.214 15.335 1.00 18.35 163 ILE A C 1
ATOM 622 O O . ILE A 1 90 ? 21.238 28.709 14.869 1.00 19.25 163 ILE A O 1
ATOM 627 N N . TYR A 1 91 ? 19.431 27.396 14.636 1.00 17.51 164 TYR A N 1
ATOM 628 C CA . TYR A 1 91 ? 19.763 27.032 13.261 1.00 17.45 164 TYR A CA 1
ATOM 629 C C . TYR A 1 91 ? 18.766 27.587 12.270 1.00 16.95 164 TYR A C 1
ATOM 630 O O . TYR A 1 91 ? 17.558 27.565 12.500 1.00 17.45 164 TYR A O 1
ATOM 639 N N . GLU A 1 92 ? 19.275 28.065 11.147 1.00 15.90 165 GLU A N 1
ATOM 640 C CA . GLU A 1 92 ? 18.402 28.608 10.135 1.00 17.76 165 GLU A CA 1
ATOM 641 C C . GLU A 1 92 ? 17.786 27.478 9.318 1.00 17.34 165 GLU A C 1
ATOM 642 O O . GLU A 1 92 ? 18.493 26.625 8.796 1.00 19.64 165 GLU A O 1
ATOM 648 N N . GLY A 1 93 ? 16.462 27.466 9.239 1.00 15.59 166 GLY A N 1
ATOM 649 C CA . GLY A 1 93 ? 15.778 26.470 8.445 1.00 15.47 166 GLY A CA 1
ATOM 650 C C . GLY A 1 93 ? 15.442 27.219 7.174 1.00 16.23 166 GLY A C 1
ATOM 651 O O . GLY A 1 93 ? 16.334 27.598 6.421 1.00 17.74 166 GLY A O 1
ATOM 652 N N . ARG A 1 94 ? 14.160 27.461 6.940 1.00 15.82 167 ARG A N 1
ATOM 653 C CA . ARG A 1 94 ? 13.763 28.211 5.760 1.00 18.22 167 ARG A CA 1
ATOM 654 C C . ARG A 1 94 ? 14.119 29.675 5.984 1.00 18.50 167 ARG A C 1
ATOM 655 O O . ARG A 1 94 ? 14.249 30.431 5.031 1.00 20.77 167 ARG A O 1
ATOM 663 N N . GLY A 1 95 ? 14.274 30.067 7.249 1.00 19.36 168 GLY A N 1
ATOM 664 C CA . GLY A 1 95 ? 14.626 31.443 7.569 1.00 18.14 168 GLY A CA 1
ATOM 665 C C . GLY A 1 95 ? 13.475 32.430 7.623 1.00 18.51 168 GLY A C 1
ATOM 666 O O . GLY A 1 95 ? 12.309 32.050 7.516 1.00 19.93 168 GLY A O 1
ATOM 667 N N . TRP A 1 96 ? 13.799 33.707 7.799 1.00 18.43 169 TRP A N 1
ATOM 668 C CA . TRP A 1 96 ? 12.775 34.749 7.867 1.00 18.59 169 TRP A CA 1
ATOM 669 C C . TRP A 1 96 ? 12.199 34.999 6.476 1.00 19.02 169 TRP A C 1
ATOM 670 O O . TRP A 1 96 ? 12.855 34.738 5.467 1.00 19.46 169 TRP A O 1
ATOM 681 N N . GLY A 1 97 ? 10.968 35.496 6.435 1.00 16.93 170 GLY A N 1
ATOM 682 C CA . GLY A 1 97 ? 10.328 35.824 5.173 1.00 20.00 170 GLY A CA 1
ATOM 683 C C . GLY A 1 97 ? 9.947 34.722 4.203 1.00 19.59 170 GLY A C 1
ATOM 684 O O . GLY A 1 97 ? 9.689 35.005 3.037 1.00 22.69 170 GLY A O 1
ATOM 685 N N . VAL A 1 98 ? 9.903 33.477 4.661 1.00 19.95 171 VAL A N 1
ATOM 686 C CA . VAL A 1 98 ? 9.532 32.365 3.787 1.00 19.88 171 VAL A CA 1
ATOM 687 C C . VAL A 1 98 ? 8.483 31.480 4.459 1.00 20.11 171 VAL A C 1
ATOM 688 O O . VAL A 1 98 ? 8.587 31.191 5.647 1.00 22.86 171 VAL A O 1
ATOM 692 N N . VAL A 1 99 ? 7.484 31.043 3.694 1.00 20.09 172 VAL A N 1
ATOM 693 C CA . VAL A 1 99 ? 6.427 30.188 4.235 1.00 19.59 172 VAL A CA 1
ATOM 694 C C . VAL A 1 99 ? 6.917 28.757 4.463 1.00 18.86 172 VAL A C 1
ATOM 695 O O . VAL A 1 99 ? 7.527 28.145 3.582 1.00 19.28 172 VAL A O 1
ATOM 699 N N . GLY A 1 100 ? 6.661 28.236 5.661 1.00 17.34 173 GLY A N 1
ATOM 700 C CA . GLY A 1 100 ? 7.077 26.885 5.977 1.00 15.39 173 GLY A CA 1
ATOM 701 C C . GLY A 1 100 ? 5.942 25.899 5.766 1.00 15.76 173 GLY A C 1
ATOM 702 O O . GLY A 1 100 ? 4.913 26.250 5.190 1.00 14.69 173 GLY A O 1
ATOM 703 N N . GLN A 1 101 ? 6.143 24.668 6.228 1.00 15.30 174 GLN A N 1
ATOM 704 C CA . GLN A 1 101 ? 5.137 23.612 6.140 1.00 17.01 174 GLN A CA 1
ATOM 705 C C . GLN A 1 101 ? 5.201 22.848 7.466 1.00 16.33 174 GLN A C 1
ATOM 706 O O . GLN A 1 101 ? 5.551 21.674 7.509 1.00 18.32 174 GLN A O 1
ATOM 712 N N . HIS A 1 102 ? 4.851 23.550 8.540 1.00 16.00 175 HIS A N 1
ATOM 713 C CA . HIS A 1 102 ? 4.895 23.024 9.903 1.00 16.38 175 HIS A CA 1
ATOM 714 C C . HIS A 1 102 ? 3.549 22.940 10.623 1.00 16.71 175 HIS A C 1
ATOM 715 O O . HIS A 1 102 ? 3.347 22.074 11.475 1.00 16.95 175 HIS A O 1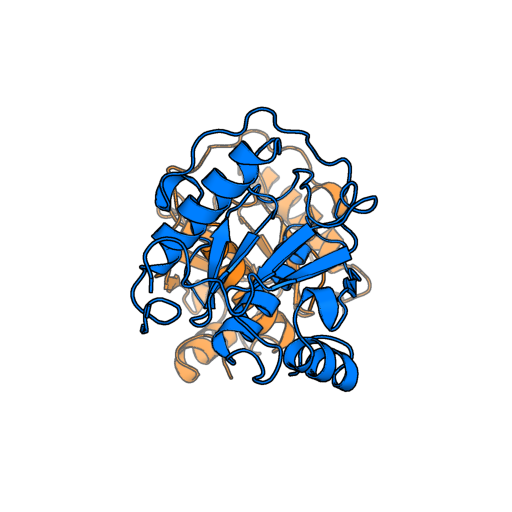
ATOM 722 N N . THR A 1 103 ? 2.632 23.844 10.307 1.00 19.80 176 THR A N 1
ATOM 723 C CA . THR A 1 103 ? 1.324 23.816 10.948 1.00 20.53 176 THR A CA 1
ATOM 724 C C . THR A 1 103 ? 0.245 23.924 9.871 1.00 21.88 176 THR A C 1
ATOM 725 O O . THR A 1 103 ? -0.104 25.016 9.425 1.00 20.36 176 THR A O 1
ATOM 729 N N . LYS A 1 104 ? -0.272 22.770 9.464 1.00 21.88 177 LYS A N 1
ATOM 730 C CA . LYS A 1 104 ? -1.277 22.689 8.411 1.00 23.72 177 LYS A CA 1
ATOM 731 C C . LYS A 1 104 ? -2.334 23.771 8.497 1.00 24.35 177 LYS A C 1
ATOM 732 O O . LYS A 1 104 ? -3.007 23.922 9.515 1.00 23.48 177 LYS A O 1
ATOM 734 N N . GLY A 1 105 ? -2.454 24.531 7.415 1.00 23.76 178 GLY A N 1
ATOM 735 C CA . GLY A 1 105 ? -3.442 25.588 7.351 1.00 26.99 178 GLY A CA 1
ATOM 736 C C . GLY A 1 105 ? -3.051 26.927 7.943 1.00 26.38 178 GLY A C 1
ATOM 737 O O . GLY A 1 105 ? -3.702 27.930 7.654 1.00 27.12 178 GLY A O 1
ATOM 738 N N . ARG A 1 106 ? -1.985 26.958 8.738 1.00 27.09 179 ARG A N 1
ATOM 739 C CA . ARG A 1 106 ? -1.548 28.193 9.391 1.00 27.29 179 ARG A CA 1
ATOM 740 C C . ARG A 1 106 ? -0.126 28.665 9.038 1.00 27.14 179 ARG A C 1
ATOM 741 O O . ARG A 1 106 ? 0.450 29.485 9.752 1.00 24.66 179 ARG A O 1
ATOM 749 N N . ASP A 1 107 ? 0.436 28.165 7.944 1.00 24.99 180 ASP A N 1
ATOM 750 C CA . ASP A 1 107 ? 1.797 28.532 7.572 1.00 24.29 180 ASP A CA 1
ATOM 751 C C . ASP A 1 107 ? 1.976 29.892 6.924 1.00 23.72 180 ASP A C 1
ATOM 752 O O . ASP A 1 107 ? 3.017 30.510 7.075 1.00 23.84 180 ASP A O 1
ATOM 757 N N . SER A 1 108 ? 0.959 30.361 6.214 1.00 24.03 181 SER A N 1
ATOM 758 C CA . SER A 1 108 ? 1.048 31.624 5.485 1.00 24.90 181 SER A CA 1
ATOM 759 C C . SER A 1 108 ? 1.493 32.889 6.216 1.00 23.64 181 SER A C 1
ATOM 760 O O . SER A 1 108 ? 2.150 33.735 5.616 1.00 23.13 181 SER A O 1
ATOM 763 N N . HIS A 1 109 ? 1.153 33.042 7.490 1.00 22.48 182 HIS A N 1
ATOM 764 C CA . HIS A 1 109 ? 1.566 34.250 8.195 1.00 23.24 182 HIS A CA 1
ATOM 765 C C . HIS A 1 109 ? 2.133 33.960 9.575 1.00 21.62 182 HIS A C 1
ATOM 766 O O . HIS A 1 109 ? 1.774 34.602 10.551 1.00 20.92 182 HIS A O 1
ATOM 773 N N . SER A 1 110 ? 3.036 32.991 9.653 1.00 20.65 183 SER A N 1
ATOM 774 C CA . SER A 1 110 ? 3.634 32.640 10.931 1.00 19.01 183 SER A CA 1
ATOM 775 C C . SE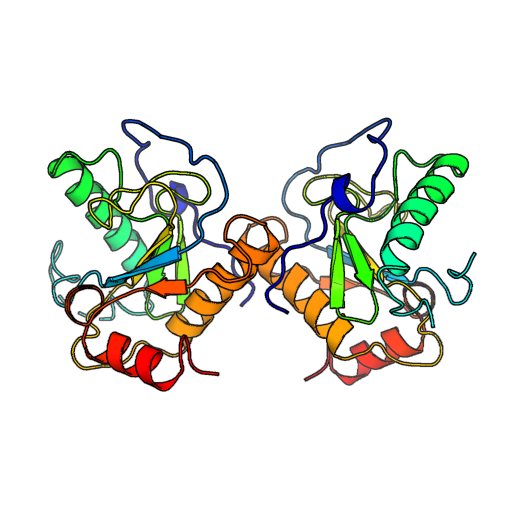R A 1 110 ? 5.038 32.101 10.738 1.00 19.21 183 SER A C 1
ATOM 776 O O . SER A 1 110 ? 5.503 31.913 9.616 1.00 17.74 183 SER A O 1
ATOM 779 N N . ILE A 1 111 ? 5.692 31.842 11.862 1.00 18.73 184 ILE A N 1
ATOM 780 C CA . ILE A 1 111 ? 7.037 31.299 11.887 1.00 18.42 184 ILE A CA 1
ATOM 781 C C . ILE A 1 111 ? 7.006 29.972 12.649 1.00 17.40 184 ILE A C 1
ATOM 782 O O . ILE A 1 111 ? 6.481 29.889 13.757 1.00 18.76 184 ILE A O 1
ATOM 787 N N . GLY A 1 112 ? 7.544 28.932 12.034 1.00 14.58 185 GLY A N 1
ATOM 788 C CA . GLY A 1 112 ? 7.566 27.636 12.676 1.00 15.42 185 GLY A CA 1
ATOM 789 C C . GLY A 1 112 ? 8.930 27.404 13.283 1.00 14.79 185 GLY A C 1
ATOM 790 O O . GLY A 1 112 ? 9.941 27.491 12.597 1.00 14.86 185 GLY A O 1
ATOM 791 N N . VAL A 1 113 ? 8.957 27.128 14.578 1.00 15.09 186 VAL A N 1
ATOM 792 C CA . VAL A 1 113 ? 10.205 26.884 15.272 1.00 14.84 186 VAL A CA 1
ATOM 793 C C . VAL A 1 113 ? 10.177 25.497 15.895 1.00 14.21 186 VAL A C 1
ATOM 794 O O . VAL A 1 113 ? 9.278 25.169 16.657 1.00 14.59 186 VAL A O 1
ATOM 798 N N . ALA A 1 114 ? 11.161 24.681 15.558 1.00 15.52 187 ALA A N 1
ATOM 799 C CA . ALA A 1 114 ? 11.246 23.339 16.114 1.00 16.64 187 ALA A CA 1
ATOM 800 C C . ALA A 1 114 ? 12.256 23.357 17.247 1.00 17.26 187 ALA A C 1
ATOM 801 O O . ALA A 1 114 ? 13.320 23.966 17.117 1.00 17.51 187 ALA A O 1
ATOM 803 N N . VAL A 1 115 ? 11.912 22.717 18.364 1.00 18.20 188 VAL A N 1
ATOM 804 C CA . VAL A 1 115 ? 12.825 22.628 19.500 1.00 19.46 188 VAL A CA 1
ATOM 805 C C . VAL A 1 115 ? 13.319 21.183 19.535 1.00 20.60 188 VAL A C 1
ATOM 806 O O . VAL A 1 115 ? 12.537 20.233 19.643 1.00 21.18 188 VAL A O 1
ATOM 810 N N . ILE A 1 116 ? 14.631 21.032 19.424 1.00 20.61 189 ILE A N 1
ATOM 811 C CA . ILE A 1 116 ? 15.250 19.724 19.354 1.00 20.36 189 ILE A CA 1
ATOM 812 C C . ILE A 1 116 ? 15.284 18.913 20.638 1.00 21.65 189 ILE A C 1
ATOM 813 O O . ILE A 1 116 ? 16.101 19.154 21.516 1.00 21.39 189 ILE A O 1
ATOM 818 N N . GLY A 1 117 ? 14.392 17.932 20.724 1.00 23.87 190 GLY A N 1
ATOM 819 C CA . GLY A 1 117 ? 14.331 17.084 21.900 1.00 24.59 190 GLY A CA 1
ATOM 820 C C . GLY A 1 117 ? 12.928 16.627 22.246 1.00 24.57 190 GLY A C 1
ATOM 821 O O . GLY A 1 117 ? 12.002 16.797 21.454 1.00 23.26 190 GLY A O 1
ATOM 822 N N . ASP A 1 118 ? 12.789 16.031 23.431 1.00 28.22 191 ASP A N 1
ATOM 823 C CA . ASP A 1 118 ? 11.507 15.534 23.946 1.00 30.44 191 ASP A CA 1
ATOM 824 C C . ASP A 1 118 ? 11.238 16.308 25.214 1.00 29.11 191 ASP A C 1
ATOM 825 O O . ASP A 1 118 ? 12.025 16.257 26.160 1.00 28.60 191 ASP A O 1
ATOM 830 N N . PHE A 1 119 ? 10.123 17.029 25.222 1.00 27.36 192 PHE A N 1
ATOM 831 C CA . PHE A 1 119 ? 9.751 17.839 26.366 1.00 25.40 192 PHE A CA 1
ATOM 832 C C . PHE A 1 119 ? 8.392 17.416 26.897 1.00 25.54 192 PHE A C 1
ATOM 833 O O . PHE A 1 119 ? 7.618 18.223 27.406 1.00 22.90 192 PHE A O 1
ATOM 841 N N . GLY A 1 120 ? 8.111 16.125 26.776 1.00 26.57 193 GLY A N 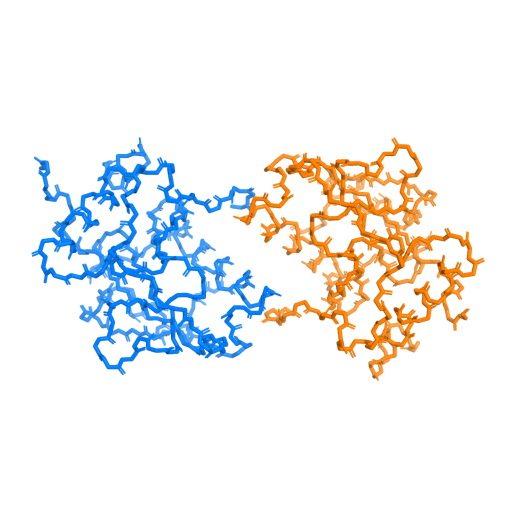1
ATOM 842 C CA . GLY A 1 120 ? 6.851 15.608 27.269 1.00 27.28 193 GLY A CA 1
ATOM 843 C C . GLY A 1 120 ? 6.849 15.583 28.788 1.00 28.15 193 GLY A C 1
ATOM 844 O O . GLY A 1 120 ? 5.814 15.815 29.420 1.00 28.38 193 GLY A O 1
ATOM 845 N N . LYS A 1 121 ? 8.015 15.317 29.375 1.00 28.05 194 LYS A N 1
ATOM 846 C CA . LYS A 1 121 ? 8.147 15.248 30.825 1.00 28.72 194 LYS A CA 1
ATOM 847 C C . LYS A 1 121 ? 9.089 16.298 31.408 1.00 30.35 194 LYS A C 1
ATOM 848 O O . LYS A 1 121 ? 8.813 16.857 32.474 1.00 31.81 194 LYS A O 1
ATOM 850 N N . LYS A 1 122 ? 10.192 16.576 30.719 1.00 30.62 195 LYS A N 1
ATOM 851 C CA . LYS A 1 122 ? 11.158 17.558 31.203 1.00 30.94 195 LYS A CA 1
ATOM 852 C C . LYS A 1 122 ? 11.063 18.907 30.494 1.00 30.48 195 LYS A C 1
ATOM 853 O O . LYS A 1 122 ? 10.988 18.973 29.266 1.00 28.71 195 LYS A O 1
ATOM 859 N N . GLU A 1 123 ? 11.092 19.982 31.271 1.00 29.99 196 GLU A N 1
ATOM 860 C CA . GLU A 1 123 ? 11.052 21.315 30.694 1.00 29.46 196 GLU A CA 1
ATOM 861 C C . GLU A 1 123 ? 12.361 21.529 29.950 1.00 28.35 196 GLU A C 1
ATOM 862 O O . GLU A 1 123 ? 13.366 20.892 30.272 1.00 29.25 196 GLU A O 1
ATOM 868 N N . PRO A 1 124 ? 12.368 22.421 28.942 1.00 27.85 197 PRO A N 1
ATOM 869 C CA . PRO A 1 124 ? 13.581 22.696 28.170 1.00 26.06 197 PRO A CA 1
ATOM 870 C C . PRO A 1 124 ? 14.626 23.444 28.994 1.00 27.52 197 PRO A C 1
ATOM 871 O O . PRO A 1 124 ? 14.281 24.213 29.898 1.00 27.60 197 PRO A O 1
ATOM 875 N N . SER A 1 125 ? 15.897 23.224 28.668 1.00 27.81 198 SER A N 1
ATOM 876 C CA . SER A 1 125 ? 16.995 23.884 29.372 1.00 26.69 198 SER A CA 1
ATOM 877 C C . SER A 1 125 ? 16.794 25.387 29.339 1.00 27.94 198 SER A C 1
ATOM 878 O O . SER A 1 125 ? 16.078 25.910 28.483 1.00 29.30 198 SER A O 1
ATOM 881 N N . GLN A 1 126 ? 17.432 26.084 30.268 1.00 26.36 199 GLN A N 1
ATOM 882 C CA . GLN A 1 126 ? 17.314 27.528 30.324 1.00 26.81 199 GLN A CA 1
ATOM 883 C C . GLN A 1 126 ? 17.976 28.123 29.097 1.00 26.41 199 GLN A C 1
ATOM 884 O O . GLN A 1 126 ? 17.556 29.166 28.596 1.00 26.61 199 GLN A O 1
ATOM 890 N N . ALA A 1 127 ? 19.018 27.448 28.617 1.00 24.36 200 ALA A N 1
ATOM 891 C CA . ALA A 1 127 ? 19.758 27.907 27.450 1.00 23.15 200 ALA A CA 1
ATOM 892 C C . ALA A 1 127 ? 18.870 27.953 26.218 1.00 23.03 200 ALA A C 1
ATOM 893 O O . ALA A 1 127 ? 18.984 28.861 25.403 1.00 24.07 200 ALA A O 1
ATOM 895 N N . LEU A 1 128 ? 17.992 26.961 26.094 1.00 22.13 201 LEU A N 1
ATOM 896 C CA . LEU A 1 128 ? 17.076 26.866 24.965 1.00 21.84 201 LEU A CA 1
ATOM 897 C C . LEU A 1 128 ? 16.025 27.973 25.045 1.00 21.28 201 LEU A C 1
ATOM 898 O O . LEU A 1 128 ? 15.696 28.599 24.040 1.00 21.31 201 LEU A O 1
ATOM 903 N N . GLN A 1 129 ? 15.504 28.213 26.242 1.00 20.66 202 GLN A N 1
ATOM 904 C CA . GLN A 1 129 ? 14.509 29.264 26.440 1.00 21.51 202 GLN A CA 1
ATOM 905 C C . GLN A 1 129 ? 15.033 30.642 26.066 1.00 20.95 202 GLN A C 1
ATOM 906 O O . GLN A 1 129 ? 14.343 31.405 25.397 1.00 22.53 202 GLN A O 1
ATOM 912 N N . ASP A 1 130 ? 16.248 30.963 26.507 1.00 20.75 203 ASP A N 1
ATOM 913 C CA . ASP A 1 130 ? 16.840 32.264 26.210 1.00 22.36 203 ASP A CA 1
ATOM 914 C C . ASP A 1 130 ? 17.042 32.455 24.714 1.00 20.67 203 ASP A C 1
ATOM 915 O O . ASP A 1 130 ? 16.838 33.551 24.202 1.00 21.91 203 ASP A O 1
ATOM 920 N N . ALA A 1 131 ? 17.448 31.393 24.020 1.00 19.98 204 ALA A N 1
ATOM 921 C CA . ALA A 1 131 ? 17.655 31.468 22.575 1.00 19.84 204 ALA A CA 1
ATOM 922 C C . ALA A 1 131 ? 16.298 31.725 21.939 1.00 19.21 204 ALA A C 1
ATOM 923 O O . ALA A 1 131 ? 16.166 32.549 21.035 1.00 19.23 204 ALA A O 1
ATOM 925 N N . LEU A 1 132 ? 15.292 31.010 22.428 1.00 18.80 205 LEU A N 1
ATOM 926 C CA . LEU A 1 132 ? 13.938 31.171 21.934 1.00 19.77 205 LEU A CA 1
ATOM 927 C C . LEU A 1 132 ? 13.544 32.623 22.127 1.00 20.19 205 LEU A C 1
ATOM 928 O O . LEU A 1 132 ? 13.057 33.270 21.210 1.00 19.89 205 LEU A O 1
ATOM 933 N N . SER A 1 133 ? 13.780 33.126 23.331 1.00 22.13 206 SER A N 1
ATOM 934 C CA . SER A 1 133 ? 13.458 34.506 23.663 1.00 22.07 206 SER A CA 1
ATOM 935 C C . SER A 1 133 ? 14.193 35.479 22.748 1.00 22.26 206 SER A C 1
ATOM 936 O O . SER A 1 133 ? 13.597 36.429 22.238 1.00 22.28 206 SER A O 1
ATOM 939 N N . LYS A 1 134 ? 15.484 35.235 22.535 1.00 20.46 207 LYS A N 1
ATOM 940 C CA . LYS A 1 134 ? 16.291 36.101 21.678 1.00 20.16 207 LYS A CA 1
ATOM 941 C C . LYS A 1 134 ? 15.784 36.123 20.237 1.00 19.80 207 LYS A C 1
ATOM 942 O O . LYS A 1 134 ? 15.665 37.186 19.637 1.00 18.78 207 LYS A O 1
ATOM 948 N N . LEU A 1 135 ? 15.494 34.947 19.685 1.00 18.81 208 LEU A N 1
ATOM 949 C CA . LEU A 1 135 ? 15.014 34.854 18.311 1.00 17.74 208 LEU A CA 1
ATOM 950 C C . LEU A 1 135 ? 13.789 35.744 18.071 1.00 16.99 208 LEU A C 1
ATOM 951 O O . LEU A 1 135 ? 13.706 36.476 17.091 1.00 16.32 208 LEU A O 1
ATOM 956 N N . ILE A 1 136 ? 12.834 35.672 18.979 1.00 18.78 209 ILE A N 1
ATOM 957 C CA . ILE A 1 136 ? 11.616 36.452 18.856 1.00 19.35 209 ILE A CA 1
ATOM 958 C C . ILE A 1 136 ? 11.887 37.952 18.968 1.00 20.39 209 ILE A C 1
ATOM 959 O O . ILE A 1 136 ? 11.477 38.745 18.122 1.00 18.87 209 ILE A O 1
ATOM 964 N N . ILE A 1 137 ? 12.596 38.335 20.018 1.00 22.74 210 ILE A N 1
ATOM 965 C CA . ILE A 1 137 ? 12.900 39.732 20.228 1.00 23.71 210 ILE A CA 1
ATOM 966 C C . ILE A 1 137 ? 13.678 40.301 19.038 1.00 24.84 210 ILE A C 1
ATOM 967 O O . ILE A 1 137 ? 13.406 41.418 18.585 1.00 23.85 210 ILE A O 1
ATOM 972 N N . CYS A 1 138 ? 14.617 39.531 18.498 1.00 23.67 211 CYS A N 1
ATOM 973 C CA . CYS A 1 138 ? 15.369 40.021 17.353 1.00 23.47 211 CYS A CA 1
ATOM 974 C C . CYS A 1 138 ? 14.516 39.970 16.083 1.00 21.46 211 CYS A C 1
ATOM 975 O O . CYS A 1 138 ? 14.741 40.727 15.139 1.00 22.32 211 CYS A O 1
ATOM 978 N N . GLY A 1 139 ? 13.529 39.081 16.063 1.00 21.20 212 GLY A N 1
ATOM 979 C CA . GLY A 1 139 ? 12.664 38.998 14.902 1.00 18.96 212 GLY A CA 1
ATOM 980 C C . GLY A 1 139 ? 11.818 40.257 14.877 1.00 19.91 212 GLY A C 1
ATOM 981 O O . GLY A 1 139 ? 11.617 40.881 13.831 1.00 17.54 212 GLY A O 1
ATOM 982 N N . GLN A 1 140 ? 11.335 40.632 16.057 1.00 19.71 213 GLN A N 1
ATOM 983 C CA . GLN A 1 140 ? 10.509 41.819 16.231 1.00 21.02 213 GLN A CA 1
ATOM 984 C C . GLN A 1 140 ? 11.278 43.104 15.932 1.00 22.27 213 GLN A C 1
ATOM 985 O O . GLN A 1 140 ? 10.767 43.994 15.259 1.00 22.80 213 GLN A O 1
ATOM 991 N N . ALA A 1 141 ? 12.505 43.192 16.429 1.00 22.48 214 ALA A N 1
ATOM 992 C CA . ALA A 1 141 ? 13.337 44.360 16.192 1.00 22.82 214 ALA A CA 1
ATOM 993 C C . ALA A 1 141 ? 13.554 44.545 14.692 1.00 22.86 214 ALA A C 1
ATOM 994 O O . ALA A 1 141 ? 13.515 45.671 14.190 1.00 22.38 214 ALA A O 1
ATOM 996 N N . ALA A 1 142 ? 13.769 43.435 13.983 1.00 22.58 215 ALA A N 1
ATOM 997 C CA . ALA A 1 142 ? 13.992 43.463 12.535 1.00 21.78 215 ALA A CA 1
ATOM 998 C C . ALA A 1 142 ? 12.697 43.508 11.730 1.00 22.69 215 ALA A C 1
ATOM 999 O O . ALA A 1 142 ? 12.718 43.410 10.506 1.00 20.87 215 ALA A O 1
ATOM 1001 N N . GLU A 1 143 ? 11.572 43.644 12.421 1.00 23.35 216 GLU A N 1
ATOM 1002 C CA . GLU A 1 143 ? 10.276 43.722 11.763 1.00 25.34 216 GLU A CA 1
ATOM 1003 C C . GLU A 1 143 ? 9.894 42.456 10.981 1.00 25.38 216 GLU A C 1
ATOM 1004 O O . GLU A 1 143 ? 9.217 42.541 9.960 1.00 27.83 216 GLU A O 1
ATOM 1010 N N . GLU A 1 144 ? 10.324 41.290 11.449 1.00 23.93 217 GLU A N 1
ATOM 1011 C CA . GLU A 1 144 ? 9.977 40.033 10.779 1.00 23.80 217 GLU A CA 1
ATOM 1012 C C . GLU A 1 144 ? 8.759 39.426 11.482 1.00 23.58 217 GLU A C 1
ATOM 1013 O O . GLU A 1 144 ? 7.981 38.676 10.889 1.00 25.26 217 GLU A O 1
ATOM 1019 N N . LEU A 1 145 ? 8.618 39.762 12.758 1.00 22.87 218 LEU A N 1
ATOM 1020 C CA . LEU A 1 145 ? 7.511 39.313 13.586 1.00 22.40 218 LEU A CA 1
ATOM 1021 C C . LEU A 1 145 ? 6.817 40.573 14.104 1.00 22.56 218 LEU A C 1
ATOM 1022 O O . LEU A 1 145 ? 7.485 41.543 14.439 1.00 20.79 218 LEU A O 1
ATOM 1027 N N . SER A 1 146 ? 5.489 40.549 14.188 1.00 22.87 219 SER A N 1
ATOM 1028 C CA . SER A 1 146 ? 4.736 41.700 14.685 1.00 24.07 219 SER A CA 1
ATOM 1029 C C . SER A 1 146 ? 5.053 41.930 16.163 1.00 25.50 219 SER A C 1
ATOM 1030 O O . SER A 1 146 ? 5.554 41.031 16.835 1.00 24.95 219 SER A O 1
ATOM 1033 N N . SER A 1 147 ? 4.749 43.127 16.665 1.00 26.90 220 SER A N 1
ATOM 1034 C CA . SER A 1 147 ? 5.041 43.481 18.054 1.00 27.63 220 SER A CA 1
ATOM 1035 C C . SER A 1 147 ? 4.270 42.721 19.129 1.00 28.34 220 SER A C 1
ATOM 1036 O O . SER A 1 147 ? 4.654 42.739 20.299 1.00 28.78 220 SER A O 1
ATOM 1039 N N . GLY A 1 148 ? 3.192 42.047 18.749 1.00 27.72 221 GLY A N 1
ATOM 1040 C CA . GLY A 1 148 ? 2.427 41.305 19.735 1.00 26.48 221 GLY A CA 1
ATOM 1041 C C . GLY A 1 148 ? 2.342 39.817 19.448 1.00 27.62 221 GLY A C 1
ATOM 1042 O O . GLY A 1 148 ? 1.621 39.098 20.138 1.00 26.10 221 GLY A O 1
ATOM 1043 N N . ALA A 1 149 ? 3.078 39.364 18.433 1.00 26.97 222 ALA A N 1
ATOM 1044 C CA . ALA A 1 149 ? 3.097 37.955 18.031 1.00 29.06 222 ALA A CA 1
ATOM 1045 C C . ALA A 1 149 ? 2.929 37.001 19.203 1.00 30.09 222 ALA A C 1
ATOM 1046 O O . ALA A 1 149 ? 3.627 37.110 20.206 1.00 30.22 222 ALA A O 1
ATOM 1048 N N . ARG A 1 150 ? 2.000 36.060 19.077 1.00 31.16 223 ARG A N 1
ATOM 1049 C CA . ARG A 1 150 ? 1.765 35.094 20.142 1.00 31.67 223 ARG A CA 1
ATOM 1050 C C . ARG A 1 150 ? 2.488 33.767 19.901 1.00 30.42 223 ARG A C 1
ATOM 1051 O O . ARG A 1 150 ? 2.474 33.225 18.793 1.00 30.15 223 ARG A O 1
ATOM 1059 N N . LEU A 1 151 ? 3.118 33.253 20.950 1.00 28.01 224 LEU A N 1
ATOM 1060 C CA . LEU A 1 151 ? 3.815 31.979 20.879 1.00 27.49 224 LEU A CA 1
ATOM 1061 C C . LEU A 1 151 ? 2.736 30.918 21.113 1.00 27.15 224 LEU A C 1
ATOM 1062 O O . LEU A 1 151 ? 2.250 30.745 22.241 1.00 27.79 224 LEU A O 1
ATOM 1067 N N . ARG A 1 152 ? 2.359 30.223 20.044 1.00 23.73 225 ARG A N 1
ATOM 1068 C CA . ARG A 1 152 ? 1.316 29.207 20.099 1.00 23.16 225 ARG A CA 1
ATOM 1069 C C . ARG A 1 152 ? 1.815 27.759 20.085 1.00 22.02 225 ARG A C 1
ATOM 1070 O O . ARG A 1 152 ? 2.734 27.422 19.348 1.00 20.64 225 ARG A O 1
ATOM 1078 N N . THR A 1 153 ? 1.178 26.910 20.889 1.00 21.27 226 THR A N 1
ATOM 1079 C CA . THR A 1 153 ? 1.502 25.486 20.948 1.00 20.93 226 THR A CA 1
ATOM 1080 C C . THR A 1 153 ? 0.509 24.696 21.812 1.00 22.38 226 THR A C 1
ATOM 1081 O O . THR A 1 153 ? -0.410 25.263 22.398 1.00 21.11 226 THR A O 1
ATOM 1085 N N . THR A 1 154 ? 0.703 23.381 21.863 1.00 23.93 227 THR A N 1
ATOM 1086 C CA . THR A 1 154 ? -0.125 22.467 22.650 1.00 23.64 227 THR A CA 1
ATOM 1087 C C . THR A 1 154 ? 0.793 21.338 23.119 1.00 25.03 227 THR A C 1
ATOM 1088 O O . THR A 1 154 ? 1.917 21.208 22.634 1.00 25.17 227 THR A O 1
ATOM 1092 N N . PRO A 1 155 ? 0.339 20.512 24.075 1.00 25.66 228 PRO A N 1
ATOM 1093 C CA . PRO A 1 155 ? 1.205 19.422 24.534 1.00 25.66 228 PRO A CA 1
ATOM 1094 C C . PRO A 1 155 ? 1.574 18.444 23.425 1.00 25.02 228 PRO A C 1
ATOM 1095 O O . PRO A 1 155 ? 2.653 17.849 23.444 1.00 24.49 228 PRO A O 1
ATOM 1099 N N . ALA A 1 156 ? 0.681 18.295 22.452 1.00 24.39 229 ALA A N 1
ATOM 1100 C CA . ALA A 1 156 ? 0.906 17.388 21.333 1.00 23.26 229 ALA A CA 1
ATOM 1101 C C . ALA A 1 156 ? 1.979 17.912 20.388 1.00 22.29 229 ALA A C 1
ATOM 1102 O O . ALA A 1 156 ? 2.746 17.143 19.815 1.00 21.05 229 ALA A O 1
ATOM 1104 N N . MET A 1 157 ? 2.029 19.229 20.240 1.00 21.39 230 MET A N 1
ATOM 1105 C CA . MET A 1 157 ? 2.985 19.875 19.353 1.00 20.21 230 MET A CA 1
ATOM 1106 C C . MET A 1 157 ? 4.399 19.971 19.890 1.00 19.38 230 MET A C 1
ATOM 1107 O O . MET A 1 157 ? 5.356 19.642 19.186 1.00 20.93 230 MET A O 1
ATOM 1112 N N . SER A 1 158 ? 4.527 20.427 21.134 1.00 18.01 231 SER A N 1
ATOM 1113 C CA . SER A 1 158 ? 5.834 20.627 21.748 1.00 18.66 231 SER A CA 1
ATOM 1114 C C . SER A 1 158 ? 6.105 19.883 23.055 1.00 19.85 231 SER A C 1
ATOM 1115 O O . SER A 1 158 ? 7.153 20.066 23.672 1.00 19.95 231 SER A O 1
ATOM 1118 N N . GLY A 1 159 ? 5.165 19.058 23.488 1.00 21.39 232 GLY A N 1
ATOM 1119 C CA . GLY A 1 159 ? 5.366 18.325 24.723 1.00 23.60 232 GLY A CA 1
ATOM 1120 C C . GLY A 1 159 ? 4.680 18.976 25.906 1.00 24.32 232 GLY A C 1
ATOM 1121 O O . GLY A 1 159 ? 4.647 20.200 26.034 1.00 24.32 232 GLY A O 1
ATOM 1122 N N . GLN A 1 160 ? 4.131 18.133 26.772 1.00 25.74 233 GLN A N 1
ATOM 1123 C CA . GLN A 1 160 ? 3.427 18.563 27.973 1.00 25.08 233 GLN A CA 1
ATOM 1124 C C . GLN A 1 160 ? 4.256 19.521 28.806 1.00 23.88 233 GLN A C 1
ATOM 1125 O O . GLN A 1 160 ? 3.791 20.597 29.175 1.00 21.33 233 GLN A O 1
ATOM 1131 N N . ALA A 1 161 ? 5.489 19.118 29.099 1.00 22.79 234 ALA A N 1
ATOM 1132 C CA . ALA A 1 161 ? 6.377 19.938 29.904 1.00 22.45 234 ALA A CA 1
ATOM 1133 C C . ALA A 1 16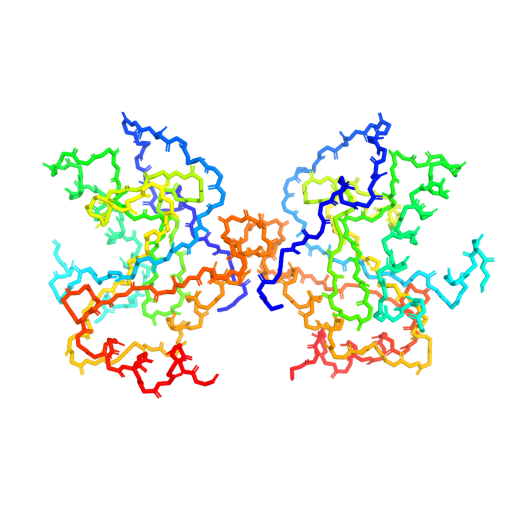1 ? 6.564 21.335 29.324 1.00 22.06 234 ALA A C 1
ATOM 1134 O O . ALA A 1 161 ? 6.584 22.311 30.060 1.00 23.31 234 ALA A O 1
ATOM 1136 N N . PHE A 1 162 ? 6.695 21.443 28.010 1.00 21.52 235 PHE A N 1
ATOM 1137 C CA . PHE A 1 162 ? 6.883 22.755 27.407 1.00 21.19 235 PHE A CA 1
ATOM 1138 C C . PHE A 1 162 ? 5.620 23.591 27.498 1.00 21.40 235 PHE A C 1
ATOM 1139 O O . PHE A 1 162 ? 5.670 24.772 27.817 1.00 22.48 235 PHE A O 1
ATOM 1147 N N . TYR A 1 163 ? 4.492 22.971 27.187 1.00 22.05 236 TYR A N 1
ATOM 1148 C CA . TYR A 1 163 ? 3.195 23.632 27.229 1.00 23.76 236 TYR A CA 1
ATOM 1149 C C . TYR A 1 163 ? 2.871 24.141 28.635 1.00 25.14 236 TYR A C 1
ATOM 1150 O O . TYR A 1 163 ? 2.406 25.265 28.804 1.00 26.61 236 TYR A O 1
ATOM 1159 N N . ASP A 1 164 ? 3.112 23.304 29.638 1.00 26.77 237 ASP A N 1
ATOM 1160 C CA . ASP A 1 164 ? 2.837 23.666 31.026 1.00 26.99 237 ASP A CA 1
ATOM 1161 C C . ASP A 1 164 ? 3.556 24.937 31.434 1.00 26.90 237 ASP A C 1
ATOM 1162 O O . ASP A 1 164 ? 2.982 25.799 32.093 1.00 26.57 237 ASP A O 1
ATOM 1167 N N . MET A 1 165 ? 4.819 25.035 31.034 1.00 27.38 238 MET A N 1
ATOM 1168 C CA . MET A 1 165 ? 5.667 26.176 31.360 1.00 28.52 238 MET A CA 1
ATOM 1169 C C . MET A 1 165 ? 5.252 27.514 30.752 1.00 28.30 238 MET A C 1
ATOM 1170 O O . MET A 1 165 ? 5.312 28.551 31.421 1.00 28.54 238 MET A O 1
ATOM 1175 N N . LEU A 1 166 ? 4.861 27.506 29.481 1.00 27.02 239 LEU A N 1
ATOM 1176 C CA . LEU A 1 166 ? 4.442 28.746 28.827 1.00 27.42 239 LEU A CA 1
ATOM 1177 C C . LEU A 1 166 ? 3.073 29.143 29.358 1.00 28.66 239 LEU A C 1
ATOM 1178 O O . LEU A 1 166 ? 2.767 30.324 29.515 1.00 27.66 239 LEU A O 1
ATOM 1183 N N . ASP A 1 167 ? 2.259 28.135 29.642 1.00 29.39 240 ASP A N 1
ATOM 1184 C CA . ASP A 1 167 ? 0.914 28.359 30.142 1.00 31.24 240 ASP A CA 1
ATOM 1185 C C . ASP A 1 167 ? 0.848 29.072 31.491 1.00 31.86 240 ASP A C 1
ATOM 1186 O O . ASP A 1 167 ? -0.102 29.811 31.751 1.00 33.14 240 ASP A O 1
ATOM 1191 N N . ARG A 1 168 ? 1.831 28.853 32.358 1.00 33.00 241 ARG A N 1
ATOM 1192 C CA . ARG A 1 168 ? 1.796 29.509 33.665 1.00 34.33 241 ARG A CA 1
ATOM 1193 C C . ARG A 1 168 ? 2.565 30.818 33.685 1.00 34.25 241 ARG A C 1
ATOM 1194 O O . ARG A 1 168 ? 2.543 31.544 34.685 1.00 34.89 241 ARG A O 1
ATOM 1202 N N . CYS A 1 169 ? 3.248 31.111 32.584 1.00 34.05 242 CYS A N 1
ATOM 1203 C CA . CYS A 1 169 ? 4.004 32.348 32.453 1.00 34.33 242 CYS A CA 1
ATOM 1204 C C . CYS A 1 169 ? 3.490 33.186 31.303 1.00 32.97 242 CYS A C 1
ATOM 1205 O O . CYS A 1 169 ? 4.148 34.142 30.914 1.00 33.50 242 CYS A O 1
ATOM 1208 N N . ASP A 1 170 ? 2.331 32.826 30.755 1.00 32.59 243 ASP A N 1
ATOM 1209 C CA . ASP A 1 170 ? 1.751 33.570 29.636 1.00 33.43 243 ASP A CA 1
ATOM 1210 C C . ASP A 1 170 ? 2.847 33.878 28.614 1.00 33.15 243 ASP A C 1
ATOM 1211 O O . ASP A 1 170 ? 2.995 35.010 28.164 1.00 34.20 243 ASP A O 1
ATOM 1213 N N . GLY A 1 171 ? 3.605 32.851 28.257 1.00 33.39 244 GLY A N 1
ATOM 1214 C CA . GLY A 1 171 ? 4.708 33.003 27.333 1.00 33.27 244 GLY A CA 1
ATOM 1215 C C . GLY A 1 171 ? 5.924 32.562 28.122 1.00 33.97 244 GLY A C 1
ATOM 1216 O O . GLY A 1 171 ? 5.770 32.047 29.231 1.00 34.08 244 GLY A O 1
ATOM 1217 N N . LEU A 1 172 ? 7.122 32.761 27.584 1.00 34.00 245 LEU A N 1
ATOM 1218 C CA . LEU A 1 172 ? 8.331 32.352 28.284 1.00 36.01 245 LEU A CA 1
ATOM 1219 C C . LEU A 1 172 ? 8.475 33.037 29.645 1.00 38.27 245 LEU A C 1
ATOM 1220 O O . LEU A 1 172 ? 8.098 34.206 29.821 1.00 39.22 245 LEU A O 1
ATOM 1225 N N . CYS A 1 173 ? 9.019 32.292 30.602 1.00 38.62 246 CYS A N 1
ATOM 1226 C CA . CYS A 1 173 ? 9.211 32.773 31.963 1.00 39.76 246 CYS A CA 1
ATOM 1227 C C . CYS A 1 173 ? 10.448 33.635 32.130 1.00 40.61 246 CYS A C 1
ATOM 1228 O O . CYS A 1 173 ? 11.517 33.318 31.609 1.00 40.03 246 CYS A O 1
ATOM 1231 N N . LEU A 1 174 ? 10.305 34.718 32.886 1.00 42.36 247 LEU A N 1
ATOM 1232 C CA . LEU A 1 174 ? 11.423 35.619 33.147 1.00 44.27 247 LEU A CA 1
ATOM 1233 C C . LEU A 1 174 ? 12.085 35.267 34.485 1.00 45.25 247 LEU A C 1
ATOM 1234 O O . LEU A 1 174 ? 13.306 34.995 34.494 1.00 46.44 247 LEU A O 1
ATOM 1236 N N . LEU B 1 1 ? 10.982 48.021 25.163 1.00 47.85 74 LEU B N 1
ATOM 1237 C CA . LEU B 1 1 ? 11.455 46.645 24.826 1.00 47.87 74 LEU B CA 1
ATOM 1238 C C . LEU B 1 1 ? 10.373 45.885 24.074 1.00 47.57 74 LEU B C 1
ATOM 1239 O O . LEU B 1 1 ? 9.182 46.116 24.300 1.00 48.37 74 LEU B O 1
ATOM 1241 N N . ALA B 1 2 ? 10.799 44.991 23.178 1.00 46.09 75 ALA B N 1
ATOM 1242 C CA . ALA B 1 2 ? 9.903 44.162 22.366 1.00 43.41 75 ALA B CA 1
ATOM 1243 C C . ALA B 1 2 ? 9.385 44.800 21.074 1.00 42.66 75 ALA B C 1
ATOM 1244 O O . ALA B 1 2 ? 8.710 44.137 20.292 1.00 42.47 75 ALA B O 1
ATOM 1246 N N . ASP B 1 3 ? 9.683 46.078 20.847 1.00 40.49 76 ASP B N 1
ATOM 1247 C CA . ASP B 1 3 ? 9.245 46.760 19.626 1.00 38.25 76 ASP B CA 1
ATOM 1248 C C . ASP B 1 3 ? 10.243 46.575 18.484 1.00 36.00 76 ASP B C 1
ATOM 1249 O O . ASP B 1 3 ? 11.267 45.917 18.644 1.00 36.00 76 ASP B O 1
ATOM 1254 N N . SER B 1 4 ? 9.941 47.154 17.330 1.00 33.29 77 SER B N 1
ATOM 1255 C CA . SER B 1 4 ? 10.836 47.057 16.188 1.00 31.80 77 SER B CA 1
ATOM 1256 C C . SER B 1 4 ? 11.675 48.325 16.081 1.00 29.62 77 SER B C 1
ATOM 1257 O O . SER B 1 4 ? 11.313 49.355 16.634 1.00 29.95 77 SER B O 1
ATOM 1260 N N . ILE B 1 5 ? 12.792 48.245 15.365 1.00 27.57 78 ILE B N 1
ATOM 1261 C CA . ILE B 1 5 ? 13.651 49.409 15.153 1.00 24.99 78 ILE B CA 1
ATOM 1262 C C . ILE B 1 5 ? 12.881 50.363 14.238 1.00 25.07 78 ILE B C 1
ATOM 1263 O O . ILE B 1 5 ? 12.261 49.918 13.270 1.00 24.98 78 ILE B O 1
ATOM 1268 N N . VAL B 1 6 ? 12.897 51.661 14.543 1.00 22.94 79 VAL B N 1
ATOM 1269 C CA . VAL B 1 6 ? 12.188 52.623 13.704 1.00 23.36 79 VAL B CA 1
ATOM 1270 C C . VAL B 1 6 ? 12.918 52.755 12.364 1.00 23.91 79 VAL B C 1
ATOM 1271 O O . VAL B 1 6 ? 14.082 53.149 12.319 1.00 22.40 79 VAL B O 1
ATOM 1275 N N . PRO B 1 7 ? 12.241 52.416 11.255 1.00 24.48 80 PRO B N 1
ATOM 1276 C CA . PRO B 1 7 ? 12.851 52.506 9.925 1.00 25.35 80 PRO B CA 1
ATOM 1277 C C . PRO B 1 7 ? 12.950 53.931 9.404 1.00 26.84 80 PRO B C 1
ATOM 1278 O O . PRO B 1 7 ? 12.279 54.834 9.901 1.00 28.12 80 PRO B O 1
ATOM 1282 N N . ARG B 1 8 ? 13.789 54.121 8.392 1.00 27.67 81 ARG B N 1
ATOM 1283 C CA . ARG B 1 8 ? 14.000 55.429 7.793 1.00 28.52 81 ARG B CA 1
ATOM 1284 C C . ARG B 1 8 ? 12.687 56.121 7.408 1.00 29.33 81 ARG B C 1
ATOM 1285 O O . ARG B 1 8 ? 12.526 57.324 7.619 1.00 27.68 81 ARG B O 1
ATOM 1293 N N . GLN B 1 9 ? 11.750 55.363 6.849 1.00 30.33 82 GLN B N 1
ATOM 1294 C CA . GLN B 1 9 ? 10.474 55.940 6.428 1.00 32.70 82 GLN B CA 1
ATOM 1295 C C . GLN B 1 9 ? 9.587 56.437 7.569 1.00 32.48 82 GLN B C 1
ATOM 1296 O O . GLN B 1 9 ? 8.784 57.354 7.377 1.00 32.75 82 GLN B O 1
ATOM 1302 N N . GLN B 1 10 ? 9.730 55.848 8.754 1.00 32.93 83 GLN B N 1
ATOM 1303 C CA . GLN B 1 10 ? 8.927 56.295 9.881 1.00 32.48 83 GLN B CA 1
ATOM 1304 C C . GLN B 1 10 ? 9.309 57.726 10.251 1.00 32.40 83 GLN B C 1
ATOM 1305 O O . GLN B 1 10 ? 8.432 58.538 10.540 1.00 33.17 83 GLN B O 1
ATOM 1311 N N . TRP B 1 11 ? 10.600 58.060 10.236 1.00 30.51 84 TRP B N 1
ATOM 1312 C CA . TRP B 1 11 ? 10.963 59.435 10.556 1.00 29.92 84 TRP B CA 1
ATOM 1313 C C . TRP B 1 11 ? 11.112 60.296 9.311 1.00 30.50 84 TRP B C 1
ATOM 1314 O O . TRP B 1 11 ? 11.720 61.367 9.342 1.00 30.88 84 TRP B O 1
ATOM 1325 N N . ALA B 1 12 ? 10.544 59.809 8.213 1.00 32.59 85 ALA B N 1
ATOM 1326 C CA . ALA B 1 12 ? 10.540 60.522 6.935 1.00 32.67 85 ALA B CA 1
ATOM 1327 C C . ALA B 1 12 ? 11.907 60.914 6.414 1.00 31.81 85 ALA B C 1
ATOM 1328 O O . ALA B 1 12 ? 12.117 62.058 6.031 1.00 31.80 85 ALA B O 1
ATOM 1330 N N . ALA B 1 13 ? 12.828 59.959 6.386 1.00 32.92 86 ALA B N 1
ATOM 1331 C CA . ALA B 1 13 ? 14.188 60.210 5.912 1.00 32.86 86 ALA B CA 1
ATOM 1332 C C . ALA B 1 13 ? 14.295 60.392 4.399 1.00 34.45 86 ALA B C 1
ATOM 1333 O O . ALA B 1 13 ? 13.507 59.844 3.626 1.00 33.07 86 ALA B O 1
ATOM 1335 N N . ILE B 1 14 ? 15.290 61.171 3.993 1.00 36.14 87 ILE B N 1
ATOM 1336 C CA . ILE B 1 14 ? 15.555 61.427 2.584 1.00 38.59 87 ILE B CA 1
ATOM 1337 C C . ILE B 1 14 ? 16.484 60.313 2.084 1.00 39.40 87 ILE B C 1
ATOM 1338 O O . ILE B 1 14 ? 17.327 59.818 2.837 1.00 38.93 87 ILE B O 1
ATOM 1343 N N . GLU B 1 15 ? 16.329 59.911 0.827 1.00 39.45 88 GLU B N 1
ATOM 1344 C CA . GLU B 1 15 ? 17.189 58.863 0.279 1.00 39.80 88 GLU B CA 1
ATOM 1345 C C . GLU B 1 15 ? 18.616 59.399 0.380 1.00 38.40 88 GLU B C 1
ATOM 1346 O O . GLU B 1 15 ? 18.840 60.612 0.289 1.00 38.56 88 GLU B O 1
ATOM 1352 N N . PRO B 1 16 ? 19.604 58.523 0.602 1.00 37.66 89 PRO B N 1
ATOM 1353 C CA . PRO B 1 16 ? 20.939 59.119 0.679 1.00 38.01 89 PRO B CA 1
ATOM 1354 C C . PRO B 1 16 ? 21.397 59.508 -0.725 1.00 39.20 89 PRO B C 1
ATOM 1355 O O . PRO B 1 16 ? 20.865 59.002 -1.715 1.00 37.86 89 PRO B O 1
ATOM 1359 N N . ARG B 1 17 ? 22.363 60.418 -0.823 1.00 40.45 90 ARG B N 1
ATOM 1360 C CA . ARG B 1 17 ? 22.843 60.811 -2.143 1.00 42.44 90 ARG B CA 1
ATOM 1361 C C . ARG B 1 17 ? 24.036 59.948 -2.564 1.00 41.72 90 ARG B C 1
ATOM 1362 O O . ARG B 1 17 ? 24.729 60.250 -3.545 1.00 41.88 90 ARG B O 1
ATOM 1370 N N . ARG B 1 18 ? 24.246 58.855 -1.831 1.00 39.98 91 ARG B N 1
ATOM 1371 C CA . ARG B 1 18 ? 25.356 57.928 -2.086 1.00 38.67 91 ARG B CA 1
ATOM 1372 C C . ARG B 1 18 ? 25.381 56.877 -0.969 1.00 37.99 91 ARG B C 1
ATOM 1373 O O . ARG B 1 18 ? 25.320 57.220 0.210 1.00 37.37 91 ARG B O 1
ATOM 1381 N N . GLN B 1 19 ? 25.461 55.599 -1.331 1.00 36.94 92 GLN B N 1
ATOM 1382 C CA . GLN B 1 19 ? 25.474 54.533 -0.327 1.00 36.99 92 GLN B CA 1
ATOM 1383 C C . GLN B 1 19 ? 26.519 53.457 -0.621 1.00 36.62 92 GLN B C 1
ATOM 1384 O O . GLN B 1 19 ? 26.327 52.624 -1.507 1.00 37.14 92 GLN B O 1
ATOM 1390 N N . ILE B 1 20 ? 27.615 53.474 0.140 1.00 36.58 93 ILE B N 1
ATOM 1391 C CA . ILE B 1 20 ? 28.718 52.521 -0.014 1.00 35.86 93 ILE B CA 1
ATOM 1392 C C . ILE B 1 20 ? 28.564 51.260 0.841 1.00 36.43 93 ILE B C 1
ATOM 1393 O O . ILE B 1 20 ? 28.587 51.341 2.078 1.00 36.17 93 ILE B O 1
ATOM 1398 N N . LYS B 1 21 ? 28.444 50.100 0.189 1.00 35.35 94 LYS B N 1
ATOM 1399 C CA . LYS B 1 21 ? 28.289 48.824 0.898 1.00 34.89 94 LYS B CA 1
ATOM 1400 C C . LYS B 1 21 ? 29.528 48.465 1.721 1.00 33.14 94 LYS B C 1
ATOM 1401 O O . LYS B 1 21 ? 30.662 48.711 1.301 1.00 31.49 94 LYS B O 1
ATOM 1407 N N . MET B 1 22 ? 29.304 47.861 2.884 1.00 33.21 95 MET B N 1
ATOM 1408 C CA . MET B 1 22 ? 30.396 47.461 3.773 1.00 33.88 95 MET B CA 1
ATOM 1409 C C . MET B 1 22 ? 30.957 46.075 3.439 1.00 35.25 95 MET B C 1
ATOM 1410 O O . MET B 1 22 ? 30.215 45.145 3.126 1.00 33.18 95 MET B O 1
ATOM 1415 N N . ASN B 1 23 ? 32.278 45.948 3.540 1.00 36.78 96 ASN B N 1
ATOM 1416 C CA . ASN B 1 23 ? 32.976 44.699 3.247 1.00 38.11 96 ASN B CA 1
ATOM 1417 C C . ASN B 1 23 ? 32.837 43.644 4.355 1.00 37.71 96 ASN B C 1
ATOM 1418 O O . ASN B 1 23 ? 33.778 43.386 5.106 1.00 37.26 96 ASN B O 1
ATOM 1423 N N . GLY B 1 24 ? 31.659 43.032 4.452 1.00 38.53 97 GLY B N 1
ATOM 1424 C CA . GLY B 1 24 ? 31.447 42.002 5.457 1.00 38.01 97 GLY B CA 1
ATOM 1425 C C . GLY B 1 24 ? 31.310 42.511 6.880 1.00 37.27 97 GLY B C 1
ATOM 1426 O O . GLY B 1 24 ? 31.444 43.708 7.129 1.00 38.35 97 GLY B O 1
ATOM 1427 N N . ARG B 1 25 ? 31.065 41.586 7.806 1.00 35.87 98 ARG B N 1
ATOM 1428 C CA . ARG B 1 25 ? 30.872 41.881 9.226 1.00 35.52 98 ARG B CA 1
ATOM 1429 C C . ARG B 1 25 ? 31.680 43.023 9.838 1.00 34.24 98 ARG B C 1
ATOM 1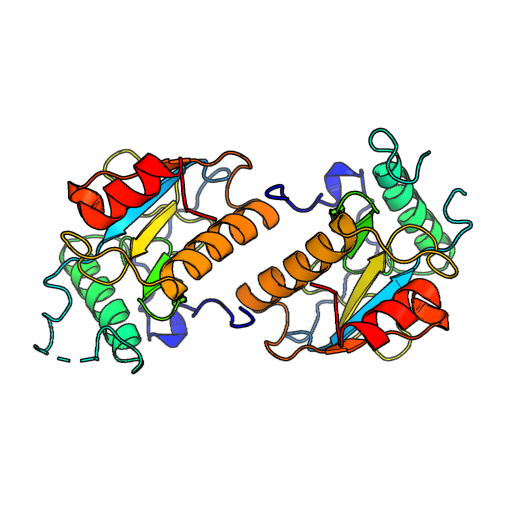430 O O . ARG B 1 25 ? 32.870 43.165 9.582 1.00 35.43 98 ARG B O 1
ATOM 1438 N N . ALA B 1 26 ? 31.022 43.837 10.658 1.00 31.88 99 ALA B N 1
ATOM 1439 C CA . ALA B 1 26 ? 31.704 44.923 11.354 1.00 29.35 99 ALA B CA 1
ATOM 1440 C C . ALA B 1 26 ? 32.145 44.293 12.676 1.00 27.67 99 ALA B C 1
ATOM 1441 O O . ALA B 1 26 ? 31.431 43.456 13.228 1.00 26.50 99 ALA B O 1
ATOM 1443 N N . ASP B 1 27 ? 33.315 44.676 13.178 1.00 27.59 100 ASP B N 1
ATOM 1444 C CA . ASP B 1 27 ? 33.807 44.114 14.433 1.00 28.31 100 ASP B CA 1
ATOM 1445 C C . ASP B 1 27 ? 34.034 45.159 15.511 1.00 28.49 100 ASP B C 1
ATOM 1446 O O . ASP B 1 27 ? 34.667 44.884 16.526 1.00 28.89 100 ASP B O 1
ATOM 1451 N N . GLU B 1 28 ? 33.524 46.360 15.276 1.00 27.11 101 GLU B N 1
ATOM 1452 C CA . GLU B 1 28 ? 33.666 47.450 16.227 1.00 26.73 101 GLU B CA 1
ATOM 1453 C C . GLU B 1 28 ? 32.404 48.279 16.265 1.00 24.79 101 GLU B C 1
ATOM 1454 O O . GLU B 1 28 ? 31.683 48.377 15.281 1.00 23.25 101 GLU B O 1
ATOM 1460 N N . ILE B 1 29 ? 32.142 48.879 17.415 1.00 25.13 102 ILE B N 1
ATOM 1461 C CA . ILE B 1 29 ? 30.975 49.727 17.563 1.00 24.59 102 ILE B CA 1
ATOM 1462 C C . ILE B 1 29 ? 31.373 51.035 18.256 1.00 24.40 102 ILE B C 1
ATOM 1463 O O . ILE B 1 29 ? 31.774 51.048 19.425 1.00 24.09 102 ILE B O 1
ATOM 1468 N N . PHE B 1 30 ? 31.285 52.132 17.508 1.00 23.08 103 PHE B N 1
ATOM 1469 C CA . PHE B 1 30 ? 31.650 53.445 18.028 1.00 22.03 103 PHE B CA 1
ATOM 1470 C C . PHE B 1 30 ? 30.444 54.202 18.554 1.00 20.85 103 PHE B C 1
ATOM 1471 O O . PHE B 1 30 ? 29.526 54.525 17.812 1.00 20.52 103 PHE B O 1
ATOM 1479 N N . LEU B 1 31 ? 30.466 54.479 19.851 1.00 21.90 104 LEU B N 1
ATOM 1480 C CA . LEU B 1 31 ? 29.385 55.189 20.513 1.00 21.18 104 LEU B CA 1
ATOM 1481 C C . LEU B 1 31 ? 29.651 56.695 20.606 1.00 21.10 104 LEU B C 1
ATOM 1482 O O . LEU B 1 31 ? 30.658 57.124 21.167 1.00 21.31 104 LEU B O 1
ATOM 1487 N N . TRP B 1 32 ? 28.748 57.489 20.041 1.00 20.27 105 TRP B N 1
ATOM 1488 C CA . TRP B 1 32 ? 28.855 58.949 20.062 1.00 20.60 105 TRP B CA 1
ATOM 1489 C C . TRP B 1 32 ? 27.601 59.550 20.690 1.00 22.57 105 TRP B C 1
ATOM 1490 O O . TRP B 1 32 ? 26.558 58.906 20.733 1.00 23.64 105 TRP B O 1
ATOM 1501 N N . GLN B 1 33 ? 27.699 60.783 21.178 1.00 23.61 106 GLN B N 1
ATOM 1502 C CA . GLN B 1 33 ? 26.538 61.457 21.758 1.00 24.37 106 GLN B CA 1
ATOM 1503 C C . GLN B 1 33 ? 26.206 62.594 20.806 1.00 25.68 106 GLN B C 1
ATOM 1504 O O . GLN B 1 33 ? 27.101 63.128 20.158 1.00 24.90 106 GLN B O 1
ATOM 1510 N N . THR B 1 34 ? 24.931 62.965 20.718 1.00 27.78 107 THR B N 1
ATOM 1511 C CA . THR B 1 34 ? 24.540 64.048 19.827 1.00 28.57 107 THR B CA 1
ATOM 1512 C C . THR B 1 34 ? 24.875 65.414 20.430 1.00 29.99 107 THR B C 1
ATOM 1513 O O . THR B 1 34 ? 25.059 66.383 19.700 1.00 29.39 107 THR B O 1
ATOM 1517 N N . GLY B 1 35 ? 24.972 65.490 21.755 1.00 31.24 108 GLY B N 1
ATOM 1518 C CA . GLY B 1 35 ? 25.330 66.755 22.382 1.00 34.00 108 GLY B CA 1
ATOM 1519 C C . GLY B 1 35 ? 24.249 67.404 23.217 1.00 36.74 108 GLY B C 1
ATOM 1520 O O . GLY B 1 35 ? 23.068 67.308 22.878 1.00 36.39 108 GLY B O 1
ATOM 1521 N N . PRO B 1 36 ? 24.625 68.090 24.317 1.00 39.73 109 PRO B N 1
ATOM 1522 C CA . PRO B 1 36 ? 23.659 68.758 25.203 1.00 41.68 109 PRO B CA 1
ATOM 1523 C C . PRO B 1 36 ? 22.827 69.808 24.475 1.00 43.04 109 PRO B C 1
ATOM 1524 O O . PRO B 1 36 ? 21.760 70.198 24.933 1.00 43.90 109 PRO B O 1
ATOM 1528 N N . ASP B 1 37 ? 23.313 70.232 23.316 1.00 44.51 110 ASP B N 1
ATOM 1529 C CA . ASP B 1 37 ? 22.633 71.235 22.508 1.00 45.40 110 ASP B CA 1
ATOM 1530 C C . ASP B 1 37 ? 21.671 70.643 21.461 1.00 45.95 110 ASP B C 1
ATOM 1531 O O . ASP B 1 37 ? 20.939 71.380 20.787 1.00 46.08 110 ASP B O 1
ATOM 1536 N N . THR B 1 38 ? 21.664 69.319 21.334 1.00 45.19 111 THR B N 1
ATOM 1537 C CA . THR B 1 38 ? 20.808 68.646 20.361 1.00 44.72 111 THR B CA 1
ATOM 1538 C C . THR B 1 38 ? 19.469 69.348 20.118 1.00 46.41 111 THR B C 1
ATOM 1539 O O . THR B 1 38 ? 18.988 69.411 18.981 1.00 46.56 111 THR B O 1
ATOM 1543 N N . CYS B 1 39 ? 18.874 69.887 21.179 1.00 47.52 112 CYS B N 1
ATOM 1544 C CA . CYS B 1 39 ? 17.583 70.585 21.090 1.00 48.48 112 CYS B CA 1
ATOM 1545 C C . CYS B 1 39 ? 17.406 71.511 19.874 1.00 48.66 112 CYS B C 1
ATOM 1546 O O . CYS B 1 39 ? 16.283 71.909 19.551 1.00 48.82 112 CYS B O 1
ATOM 1548 N N . SER B 1 40 ? 18.501 71.854 19.196 1.00 50.03 113 SER B N 1
ATOM 1549 C CA . SER B 1 40 ? 18.436 72.740 18.022 1.00 49.06 113 SER B CA 1
ATOM 1550 C C . SER B 1 40 ? 18.868 72.036 16.732 1.00 48.83 113 SER B C 1
ATOM 1551 O O . SER B 1 40 ? 19.800 72.475 16.046 1.00 47.29 113 SER B O 1
ATOM 1554 N N . GLY B 1 51 ? 12.477 67.770 28.421 1.00 48.96 124 GLY B N 1
ATOM 1555 C CA . GLY B 1 51 ? 11.167 67.454 27.883 1.00 48.36 124 GLY B CA 1
ATOM 1556 C C . GLY B 1 51 ? 11.298 66.620 26.632 1.00 48.37 124 GLY B C 1
ATOM 1557 O O . GLY B 1 51 ? 10.973 65.429 26.637 1.00 47.29 124 GLY B O 1
ATOM 1558 N N . CYS B 1 52 ? 11.785 67.246 25.561 1.00 49.54 125 CYS B N 1
ATOM 1559 C CA . CYS B 1 52 ? 11.981 66.570 24.277 1.00 50.52 125 CYS B CA 1
ATOM 1560 C C . CYS B 1 52 ? 13.205 65.655 24.358 1.00 50.95 125 CYS B C 1
ATOM 1561 O O . CYS B 1 52 ? 14.003 65.567 23.419 1.00 51.41 125 CYS B O 1
ATOM 1564 N N . LEU B 1 53 ? 13.352 65.001 25.506 1.00 51.69 126 LEU B N 1
ATOM 1565 C CA . LEU B 1 53 ? 14.436 64.057 25.756 1.00 52.07 126 LEU B CA 1
ATOM 1566 C C . LEU B 1 53 ? 13.768 62.720 25.517 1.00 51.93 126 LEU B C 1
ATOM 1567 O O . LEU B 1 53 ? 14.421 61.697 25.291 1.00 50.49 126 LEU B O 1
ATOM 1569 N N . GLN B 1 54 ? 12.440 62.769 25.601 1.00 52.00 127 GLN B N 1
ATOM 1570 C CA . GLN B 1 54 ? 11.556 61.635 25.400 1.00 51.86 127 GLN B CA 1
ATOM 1571 C C . GLN B 1 54 ? 10.492 62.252 24.538 1.00 51.77 127 GLN B C 1
ATOM 1572 O O . GLN B 1 54 ? 10.315 61.910 23.362 1.00 51.39 127 GLN B O 1
ATOM 1574 N N . ASP B 1 55 ? 9.798 63.199 25.153 1.00 52.59 128 ASP B N 1
ATOM 1575 C CA . ASP B 1 55 ? 8.741 63.930 24.488 1.00 52.42 128 ASP B CA 1
ATOM 1576 C C . ASP B 1 55 ? 7.797 62.947 23.833 1.00 52.35 128 ASP B C 1
ATOM 1577 O O . ASP B 1 55 ? 7.977 61.735 23.951 1.00 52.46 128 ASP B O 1
ATOM 1579 N N . SER B 1 56 ? 6.792 63.480 23.148 1.00 51.99 129 SER B N 1
ATOM 1580 C CA . SER B 1 56 ? 5.804 62.660 22.460 1.00 52.19 129 SER B CA 1
ATOM 1581 C C . SER B 1 56 ? 6.252 62.514 21.012 1.00 51.17 129 SER B C 1
ATOM 1582 O O . SER B 1 56 ? 5.743 63.193 20.127 1.00 50.52 129 SER B O 1
ATOM 1584 N N . SER B 1 57 ? 7.208 61.616 20.785 1.00 51.18 130 SER B N 1
ATOM 1585 C CA . SER B 1 57 ? 7.753 61.387 19.454 1.00 50.28 130 SER B CA 1
ATOM 1586 C C . SER B 1 57 ? 8.427 62.653 18.946 1.00 49.23 130 SER B C 1
ATOM 1587 O O . SER B 1 57 ? 8.252 63.053 17.790 1.00 48.89 130 SER B O 1
ATOM 1590 N N . CYS B 1 58 ? 9.188 63.290 19.829 1.00 47.94 131 CYS B N 1
ATOM 1591 C CA . CYS B 1 58 ? 9.921 64.496 19.470 1.00 46.60 131 CYS B CA 1
ATOM 1592 C C . CYS B 1 58 ? 11.311 64.043 19.012 1.00 44.82 131 CYS B C 1
ATOM 1593 O O . CYS B 1 58 ? 11.882 64.622 18.084 1.00 43.39 131 CYS B O 1
ATOM 1596 N N . THR B 1 59 ? 11.841 62.995 19.650 1.00 42.65 132 THR B N 1
ATOM 1597 C CA . THR B 1 59 ? 13.160 62.477 19.286 1.00 41.44 132 THR B CA 1
ATOM 1598 C C . THR B 1 59 ? 13.178 61.974 17.839 1.00 40.60 132 THR B C 1
ATOM 1599 O O . THR B 1 59 ? 14.245 61.732 17.269 1.00 41.23 132 THR B O 1
ATOM 1603 N N . GLU B 1 60 ? 11.994 61.833 17.248 1.00 38.88 133 GLU B N 1
ATOM 1604 C CA . GLU B 1 60 ? 11.857 61.352 15.876 1.00 36.57 133 GLU B CA 1
ATOM 1605 C C . GLU B 1 60 ? 12.087 62.459 14.850 1.00 36.27 133 GLU B C 1
ATOM 1606 O O . GLU B 1 60 ? 12.539 62.197 13.732 1.00 36.21 133 GLU B O 1
ATOM 1612 N N . GLN B 1 61 ? 11.762 63.695 15.216 1.00 35.09 134 GLN B N 1
ATOM 1613 C CA . GLN B 1 61 ? 11.958 64.814 14.299 1.00 33.92 134 GLN B CA 1
ATOM 1614 C C . GLN B 1 61 ? 13.387 65.285 14.480 1.00 32.76 134 GLN B C 1
ATOM 1615 O O . GLN B 1 61 ? 13.938 65.980 13.630 1.00 32.19 134 GLN B O 1
ATOM 1617 N N . ILE B 1 62 ? 13.976 64.907 15.610 1.00 31.15 135 ILE B N 1
ATOM 1618 C CA . ILE B 1 62 ? 15.351 65.272 15.904 1.00 30.83 135 ILE B CA 1
ATOM 1619 C C . ILE B 1 62 ? 16.253 64.451 15.002 1.00 30.14 135 ILE B C 1
ATOM 1620 O O . ILE B 1 62 ? 17.252 64.953 14.498 1.00 31.34 135 ILE B O 1
ATOM 1625 N N . VAL B 1 63 ? 15.895 63.186 14.802 1.00 28.30 136 VAL B N 1
ATOM 1626 C CA . VAL B 1 63 ? 16.665 62.323 13.923 1.00 28.08 136 VAL B CA 1
ATOM 1627 C C . VAL B 1 63 ? 16.612 62.951 12.536 1.00 29.39 136 VAL B C 1
ATOM 1628 O O . VAL B 1 63 ? 17.637 63.217 11.908 1.00 29.64 136 VAL B O 1
ATOM 1632 N N . LYS B 1 64 ? 15.392 63.194 12.074 1.00 30.70 137 LYS B N 1
ATOM 1633 C CA . LYS B 1 64 ? 15.147 63.796 10.772 1.00 30.25 137 LYS B CA 1
ATOM 1634 C C . LYS B 1 64 ? 16.024 65.029 10.593 1.00 31.86 137 LYS B C 1
ATOM 1635 O O . LYS B 1 64 ? 16.642 65.228 9.540 1.00 33.81 137 LYS B O 1
ATOM 1641 N N . ALA B 1 65 ? 16.070 65.856 11.631 1.00 32.03 138 ALA B N 1
ATOM 1642 C CA . ALA B 1 65 ? 16.856 67.079 11.617 1.00 31.90 138 ALA B CA 1
ATOM 1643 C C . ALA B 1 65 ? 18.355 66.803 11.553 1.00 31.81 138 ALA B C 1
ATOM 1644 O O . ALA B 1 65 ? 19.080 67.441 10.783 1.00 31.91 138 ALA B O 1
ATOM 1646 N N . LEU B 1 66 ? 18.816 65.859 12.368 1.00 29.95 139 LEU B N 1
ATOM 1647 C CA . LEU B 1 66 ? 20.232 65.500 12.391 1.00 29.74 139 LEU B CA 1
ATOM 1648 C C . LEU B 1 66 ? 20.686 65.119 10.985 1.00 30.16 139 LEU B C 1
ATOM 1649 O O . LEU B 1 66 ? 21.803 65.431 10.575 1.00 30.85 139 LEU B O 1
ATOM 1654 N N . GLN B 1 67 ? 19.818 64.444 10.243 1.00 31.63 140 GLN B N 1
ATOM 1655 C CA . GLN B 1 67 ? 20.155 64.061 8.879 1.00 31.97 140 GLN B CA 1
ATOM 1656 C C . GLN B 1 67 ? 20.347 65.326 8.065 1.00 32.63 140 GLN B C 1
ATOM 1657 O O . GLN B 1 67 ? 21.350 65.478 7.375 1.00 33.21 140 GLN B O 1
ATOM 1663 N N . ASP B 1 68 ? 19.364 66.218 8.139 1.00 34.89 141 ASP B N 1
ATOM 1664 C CA . ASP B 1 68 ? 19.410 67.493 7.427 1.00 35.88 141 ASP B CA 1
ATOM 1665 C C . ASP B 1 68 ? 20.703 68.235 7.750 1.00 35.66 141 ASP B C 1
ATOM 1666 O O . ASP B 1 68 ? 21.339 68.817 6.868 1.00 34.95 141 ASP B O 1
ATOM 1671 N N . ALA B 1 69 ? 21.089 68.215 9.019 1.00 34.74 142 ALA B N 1
ATOM 1672 C CA . ALA B 1 69 ? 22.317 68.867 9.441 1.00 35.53 142 ALA B CA 1
ATOM 1673 C C . ALA B 1 69 ? 23.504 68.197 8.758 1.00 35.99 142 ALA B C 1
ATOM 1674 O O . ALA B 1 69 ? 24.335 68.865 8.137 1.00 36.55 142 ALA B O 1
ATOM 1676 N N . ASP B 1 70 ? 23.570 66.871 8.866 1.00 36.03 143 ASP B N 1
ATOM 1677 C CA . ASP B 1 70 ? 24.652 66.094 8.266 1.00 35.88 143 ASP B CA 1
ATOM 1678 C C . ASP B 1 70 ? 24.824 66.370 6.776 1.00 35.29 143 ASP B C 1
ATOM 1679 O O . ASP B 1 70 ? 25.920 66.235 6.238 1.00 35.14 143 ASP B O 1
ATOM 1684 N N . PHE B 1 71 ? 23.743 66.756 6.107 1.00 35.15 144 PHE B N 1
ATOM 1685 C CA . PHE B 1 71 ? 23.819 67.067 4.687 1.00 35.80 144 PHE B CA 1
ATOM 1686 C C . PHE B 1 71 ? 24.570 68.374 4.433 1.00 37.38 144 PHE B C 1
ATOM 1687 O O . PHE B 1 71 ? 25.565 68.396 3.700 1.00 37.62 144 PHE B O 1
ATOM 1695 N N . LYS B 1 72 ? 24.103 69.462 5.044 1.00 38.75 145 LYS B N 1
ATOM 1696 C CA . LYS B 1 72 ? 24.747 70.761 4.861 1.00 38.74 145 LYS B CA 1
ATOM 1697 C C . LYS B 1 72 ? 26.237 70.655 5.160 1.00 38.76 145 LYS B C 1
ATOM 1698 O O . LYS B 1 72 ? 27.027 71.485 4.716 1.00 39.96 145 LYS B O 1
ATOM 1704 N N . GLU B 1 73 ? 26.611 69.620 5.907 1.00 39.45 146 GLU B N 1
ATOM 1705 C CA . GLU B 1 73 ? 27.999 69.372 6.289 1.00 38.42 146 GLU B CA 1
ATOM 1706 C C . GLU B 1 73 ? 28.823 68.583 5.272 1.00 37.28 146 GLU B C 1
ATOM 1707 O O . GLU B 1 73 ? 30.010 68.342 5.482 1.00 36.85 146 GLU B O 1
ATOM 1713 N N . GLY B 1 74 ? 28.193 68.169 4.181 1.00 36.66 147 GLY B N 1
ATOM 1714 C CA . GLY B 1 74 ? 28.914 67.438 3.157 1.00 35.80 147 GLY B CA 1
ATOM 1715 C C . GLY B 1 74 ? 28.850 65.925 3.245 1.00 35.30 147 GLY B C 1
ATOM 1716 O O . GLY B 1 74 ? 29.477 65.229 2.432 1.00 35.51 147 GLY B O 1
ATOM 1717 N N . ASN B 1 75 ? 28.103 65.407 4.220 1.00 33.45 148 ASN B N 1
ATOM 1718 C CA . ASN B 1 75 ? 27.973 63.960 4.394 1.00 31.14 148 ASN B CA 1
ATOM 1719 C C . ASN B 1 75 ? 26.986 63.375 3.394 1.00 29.79 148 ASN B C 1
ATOM 1720 O O . ASN B 1 75 ? 26.085 64.064 2.930 1.00 30.11 148 ASN B O 1
ATOM 1725 N N . ASP B 1 76 ? 27.156 62.098 3.068 1.00 30.10 149 ASP B N 1
ATOM 1726 C CA . ASP B 1 76 ? 26.275 61.433 2.112 1.00 29.11 149 ASP B CA 1
ATOM 1727 C C . ASP B 1 76 ? 24.895 61.168 2.693 1.00 28.63 149 ASP B C 1
ATOM 1728 O O . ASP B 1 76 ? 23.934 60.929 1.954 1.00 27.66 149 ASP B O 1
ATOM 1733 N N . ASP B 1 77 ? 24.796 61.224 4.018 1.00 26.97 150 ASP B N 1
ATOM 1734 C CA . ASP B 1 77 ? 23.534 60.957 4.699 1.00 26.45 150 ASP B CA 1
ATOM 1735 C C . ASP B 1 77 ? 23.829 61.058 6.190 1.00 25.70 150 ASP B C 1
ATOM 1736 O O . ASP B 1 77 ? 24.978 61.267 6.572 1.00 25.96 150 ASP B O 1
ATOM 1741 N N . ILE B 1 78 ? 22.809 60.941 7.033 1.00 24.88 151 ILE B N 1
ATOM 1742 C CA . ILE B 1 78 ? 23.041 60.986 8.476 1.00 23.49 151 ILE B CA 1
ATOM 1743 C C . ILE B 1 78 ? 24.273 60.095 8.693 1.00 22.31 151 ILE B C 1
ATOM 1744 O O . ILE B 1 78 ? 24.363 59.006 8.136 1.00 22.94 151 ILE B O 1
ATOM 1749 N N . LYS B 1 79 ? 25.229 60.568 9.482 1.00 21.98 152 LYS B N 1
ATOM 1750 C CA . LYS B 1 79 ? 26.474 59.838 9.696 1.00 21.16 152 LYS B CA 1
ATOM 1751 C C . LYS B 1 79 ? 26.482 58.500 10.450 1.00 19.97 152 LYS B C 1
ATOM 1752 O O . LYS B 1 79 ? 27.399 57.697 10.266 1.00 16.92 152 LYS B O 1
ATOM 1758 N N . TYR B 1 80 ? 25.476 58.251 11.280 1.00 19.74 153 TYR B N 1
ATOM 1759 C CA . TYR B 1 80 ? 25.431 57.019 12.060 1.00 19.66 153 TYR B CA 1
ATOM 1760 C C . TYR B 1 80 ? 24.633 55.887 11.426 1.00 18.12 153 TYR B C 1
ATOM 1761 O O . TYR B 1 80 ? 23.757 56.119 10.597 1.00 18.75 153 TYR B O 1
ATOM 1770 N N . ASN B 1 81 ? 24.947 54.659 11.824 1.00 17.68 154 ASN B N 1
ATOM 1771 C CA . ASN B 1 81 ? 24.240 53.491 11.313 1.00 16.43 154 ASN B CA 1
ATOM 1772 C C . ASN B 1 81 ? 22.940 53.302 12.092 1.00 18.47 154 ASN B C 1
ATOM 1773 O O . ASN B 1 81 ? 21.981 52.723 11.582 1.00 17.39 154 ASN B O 1
ATOM 1778 N N . PHE B 1 82 ? 22.933 53.784 13.332 1.00 16.63 155 PHE B N 1
ATOM 1779 C CA . PHE B 1 82 ? 21.764 53.708 14.207 1.00 18.85 155 PHE B CA 1
ATOM 1780 C C . PHE B 1 82 ? 21.825 54.821 15.245 1.00 19.95 155 PHE B C 1
ATOM 1781 O O . PHE B 1 82 ? 22.881 55.415 15.464 1.00 19.74 155 PHE B O 1
ATOM 1789 N N . LEU B 1 83 ? 20.687 55.088 15.881 1.00 20.30 156 LEU B N 1
ATOM 1790 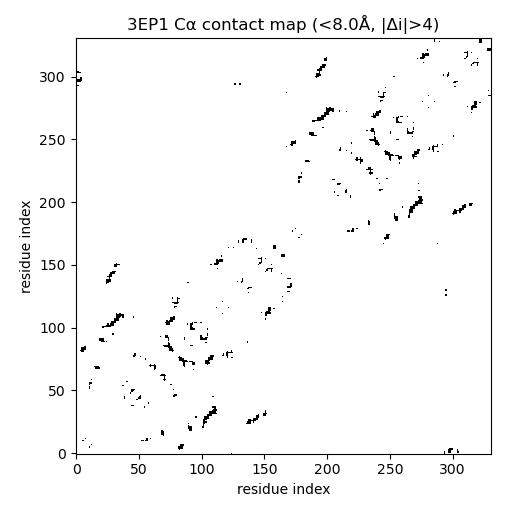C CA . LEU B 1 83 ? 20.588 56.102 16.932 1.00 20.19 156 LEU B CA 1
ATOM 1791 C C . LEU B 1 83 ? 19.611 55.585 18.005 1.00 20.45 156 LEU B C 1
ATOM 1792 O O . LEU B 1 83 ? 18.674 54.857 17.688 1.00 20.68 156 LEU B O 1
ATOM 1797 N N . ILE B 1 84 ? 19.842 55.950 19.266 1.00 20.67 157 ILE B N 1
ATOM 1798 C CA . ILE B 1 84 ? 18.993 55.508 20.381 1.00 20.18 157 ILE B CA 1
ATOM 1799 C C . ILE B 1 84 ? 18.635 56.660 21.328 1.00 21.07 157 ILE B C 1
ATOM 1800 O O . ILE B 1 84 ? 19.511 57.426 21.749 1.00 19.22 157 ILE B O 1
ATOM 1805 N N . ASP B 1 85 ? 17.353 56.785 21.668 1.00 21.18 158 ASP B N 1
ATOM 1806 C CA . ASP B 1 85 ? 16.944 57.850 22.564 1.00 23.18 158 ASP B CA 1
ATOM 1807 C C . ASP B 1 85 ? 16.882 57.351 24.002 1.00 23.35 158 ASP B C 1
ATOM 1808 O O . ASP B 1 85 ? 16.983 56.152 24.263 1.00 21.77 158 ASP B O 1
ATOM 1813 N N . GLN B 1 86 ? 16.715 58.285 24.927 1.00 23.35 159 GLN B N 1
ATOM 1814 C CA . GLN B 1 86 ? 16.685 57.976 26.345 1.00 26.21 159 GLN B CA 1
ATOM 1815 C C . GLN B 1 86 ? 15.560 57.067 26.828 1.00 26.56 159 GLN B C 1
ATOM 1816 O O . GLN B 1 86 ? 15.600 56.576 27.958 1.00 25.49 159 GLN B O 1
ATOM 1822 N N . ASP B 1 87 ? 14.559 56.838 25.985 1.00 27.10 160 ASP B N 1
ATOM 1823 C CA . ASP B 1 87 ? 13.467 55.957 26.371 1.00 29.61 160 ASP B CA 1
ATOM 1824 C C . ASP B 1 87 ? 13.681 54.532 25.860 1.00 29.28 160 ASP B C 1
ATOM 1825 O O . ASP B 1 87 ? 12.876 53.642 26.123 1.00 30.46 160 ASP B O 1
ATOM 1830 N N . GLY B 1 88 ? 14.770 54.320 25.128 1.00 27.72 161 GLY B N 1
ATOM 1831 C CA . GLY B 1 88 ? 15.063 52.998 24.616 1.00 25.98 161 GLY B CA 1
ATOM 1832 C C . GLY B 1 88 ? 14.617 52.694 23.199 1.00 24.65 161 GLY B C 1
ATOM 1833 O O . GLY B 1 88 ? 14.679 51.545 22.788 1.00 25.43 161 GLY B O 1
ATOM 1834 N N . VAL B 1 89 ? 14.159 53.688 22.447 1.00 24.91 162 VAL B N 1
ATOM 1835 C CA . VAL B 1 89 ? 13.741 53.413 21.077 1.00 24.80 162 VAL B CA 1
ATOM 1836 C C . VAL B 1 89 ? 14.944 53.554 20.158 1.00 24.30 162 VAL B C 1
ATOM 1837 O O . VAL B 1 89 ? 15.714 54.511 20.255 1.00 23.14 162 VAL B O 1
ATOM 1841 N N . ILE B 1 90 ? 15.103 52.581 19.271 1.00 23.27 163 ILE B N 1
ATOM 1842 C CA . ILE B 1 90 ? 16.211 52.572 18.333 1.00 21.49 163 ILE B CA 1
ATOM 1843 C C . ILE B 1 90 ? 15.760 53.102 16.990 1.00 19.75 163 ILE B C 1
ATOM 1844 O O . ILE B 1 90 ? 14.690 52.752 16.508 1.00 19.23 163 ILE B O 1
ATOM 1849 N N . TYR B 1 91 ? 16.582 53.960 16.400 1.00 19.60 164 TYR B N 1
ATOM 1850 C CA . TYR B 1 91 ? 16.290 54.559 15.105 1.00 20.75 164 TYR B CA 1
ATOM 1851 C C . TYR B 1 91 ? 17.277 54.100 14.036 1.00 21.25 164 TYR B C 1
ATOM 1852 O O . TYR B 1 91 ? 18.489 54.159 14.234 1.00 20.65 164 TYR B O 1
ATOM 1861 N N . GLU B 1 92 ? 16.754 53.653 12.899 1.00 21.32 165 GLU B N 1
ATOM 1862 C CA . GLU B 1 92 ? 17.615 53.214 11.815 1.00 22.31 165 GLU B CA 1
ATOM 1863 C C . GLU B 1 92 ? 18.256 54.410 11.131 1.00 19.38 165 GLU B C 1
ATOM 1864 O O . GLU B 1 92 ? 17.564 55.279 10.624 1.00 20.90 165 GLU B O 1
ATOM 1870 N N . GLY B 1 93 ? 19.582 54.457 11.142 1.00 17.85 166 GLY B N 1
ATOM 1871 C CA . GLY B 1 93 ? 20.294 55.530 10.477 1.00 17.20 166 GLY B CA 1
ATOM 1872 C C . GLY B 1 93 ? 20.577 54.993 9.086 1.00 18.28 166 GLY B C 1
ATOM 1873 O O . GLY B 1 93 ? 19.655 54.819 8.305 1.00 17.14 166 GLY B O 1
ATOM 1874 N N . ARG B 1 94 ? 21.841 54.712 8.780 1.00 19.96 167 ARG B N 1
ATOM 1875 C CA . ARG B 1 94 ? 22.210 54.154 7.480 1.00 19.62 167 ARG B CA 1
ATOM 1876 C C . ARG B 1 94 ? 21.882 52.663 7.490 1.00 21.07 167 ARG B C 1
ATOM 1877 O O . ARG B 1 94 ? 21.882 52.012 6.445 1.00 21.54 167 ARG B O 1
ATOM 1885 N N . GLY B 1 95 ? 21.607 52.133 8.681 1.00 22.21 168 GLY B N 1
ATOM 1886 C CA . GLY B 1 95 ? 21.285 50.723 8.819 1.00 21.74 168 GLY B CA 1
ATOM 1887 C C . GLY B 1 95 ? 22.506 49.817 8.729 1.00 23.65 168 GLY B C 1
ATOM 1888 O O . GLY B 1 95 ? 23.640 50.289 8.622 1.00 21.40 168 GLY B O 1
ATOM 1889 N N . TRP B 1 96 ? 22.278 48.509 8.778 1.00 22.92 169 TRP B N 1
ATOM 1890 C CA . TRP B 1 96 ? 23.373 47.547 8.693 1.00 22.88 169 TRP B CA 1
ATOM 1891 C C . TRP B 1 96 ? 23.940 47.505 7.272 1.00 22.90 169 TRP B C 1
ATOM 1892 O O . TRP B 1 96 ? 23.259 47.855 6.315 1.00 22.87 169 TRP B O 1
ATOM 1903 N N . GLY B 1 97 ? 25.195 47.084 7.150 1.00 24.35 170 GLY B N 1
ATOM 1904 C CA . GLY B 1 97 ? 25.818 46.944 5.841 1.00 25.26 170 GLY B CA 1
ATOM 1905 C C . GLY B 1 97 ? 26.250 48.175 5.069 1.00 26.13 170 GLY B C 1
ATOM 1906 O O . GLY B 1 97 ? 26.680 48.067 3.924 1.00 26.78 170 GLY B O 1
ATOM 1907 N N . VAL B 1 98 ? 26.149 49.345 5.677 1.00 25.05 171 VAL B N 1
ATOM 1908 C CA . VAL B 1 98 ? 26.557 50.551 4.989 1.00 22.70 171 VAL B CA 1
ATOM 1909 C C . VAL B 1 98 ? 27.589 51.311 5.792 1.00 23.07 171 VAL B C 1
ATOM 1910 O O . VAL B 1 98 ? 27.436 51.493 7.001 1.00 23.18 171 VAL B O 1
ATOM 1914 N N . VAL B 1 99 ? 28.651 51.733 5.113 1.00 21.89 172 VAL B N 1
ATOM 1915 C CA . VAL B 1 99 ? 29.730 52.489 5.739 1.00 21.19 172 VAL B CA 1
ATOM 1916 C C . VAL B 1 99 ? 29.215 53.866 6.156 1.00 20.25 172 VAL B C 1
ATOM 1917 O O . VAL B 1 99 ? 28.672 54.599 5.339 1.00 21.04 172 VAL B O 1
ATOM 1921 N N . GLY B 1 100 ? 29.380 54.205 7.430 1.00 21.26 173 GLY B N 1
ATOM 1922 C CA . GLY B 1 100 ? 28.930 55.498 7.913 1.00 22.60 173 GLY B CA 1
ATOM 1923 C C . GLY B 1 100 ? 30.041 56.534 7.869 1.00 23.74 173 GLY B C 1
ATOM 1924 O O . GLY B 1 100 ? 31.148 56.238 7.413 1.00 25.70 173 GLY B O 1
ATOM 1925 N N . GLN B 1 101 ? 29.748 57.749 8.322 1.00 20.79 174 GLN B N 1
ATOM 1926 C CA . GLN B 1 101 ? 30.741 58.827 8.359 1.00 21.47 174 GLN B CA 1
ATOM 1927 C C . GLN B 1 101 ? 30.730 59.436 9.763 1.00 20.64 174 GLN B C 1
ATOM 1928 O O . GLN B 1 101 ? 30.527 60.635 9.939 1.00 19.92 174 GLN B O 1
ATOM 1934 N N . HIS B 1 102 ? 30.967 58.583 10.754 1.00 21.84 175 HIS B N 1
ATOM 1935 C CA . HIS B 1 102 ? 30.951 58.971 12.161 1.00 20.85 175 HIS B CA 1
ATOM 1936 C C . HIS B 1 102 ? 32.307 59.011 12.860 1.00 21.58 175 HIS B C 1
ATOM 1937 O O . HIS B 1 102 ? 32.565 59.917 13.644 1.00 22.82 175 HIS B O 1
ATOM 1944 N N . THR B 1 103 ? 33.170 58.035 12.593 1.00 23.18 176 THR B N 1
ATOM 1945 C CA . THR B 1 103 ? 34.479 57.988 13.235 1.00 22.32 176 THR B CA 1
ATOM 1946 C C . THR B 1 103 ? 35.578 58.060 12.186 1.00 24.69 176 THR B C 1
ATOM 1947 O O . THR B 1 103 ? 35.985 57.040 11.624 1.00 25.23 176 THR B O 1
ATOM 1951 N N . LYS B 1 104 ? 36.055 59.275 11.931 1.00 26.10 177 LYS B N 1
ATOM 1952 C CA . LYS B 1 104 ? 37.089 59.522 10.927 1.00 26.92 177 LYS B CA 1
ATOM 1953 C C . LYS B 1 104 ? 38.193 58.467 10.844 1.00 26.22 177 LYS B C 1
ATOM 1954 O O . LYS B 1 104 ? 38.889 58.199 11.818 1.00 26.63 177 LYS B O 1
ATOM 1956 N N . GLY B 1 105 ? 38.340 57.876 9.666 1.00 25.96 178 GLY B N 1
ATOM 1957 C CA . GLY B 1 105 ? 39.370 56.878 9.455 1.00 26.73 178 GLY B CA 1
ATOM 1958 C C . GLY B 1 105 ? 39.063 55.482 9.952 1.00 27.43 178 GLY B C 1
ATOM 1959 O O . GLY B 1 105 ? 39.862 54.572 9.746 1.00 27.42 178 GLY B O 1
ATOM 1960 N N . ARG B 1 106 ? 37.907 55.297 10.587 1.00 28.60 179 ARG B N 1
ATOM 1961 C CA . ARG B 1 106 ? 37.546 53.988 11.125 1.00 27.21 179 ARG B CA 1
ATOM 1962 C C . ARG B 1 106 ? 36.126 53.548 10.808 1.00 26.25 179 ARG B C 1
ATOM 1963 O O . ARG B 1 106 ? 35.611 52.625 11.432 1.00 26.59 179 ARG B O 1
ATOM 1971 N N . ASP B 1 107 ? 35.500 54.194 9.834 1.00 24.44 180 ASP B N 1
ATOM 1972 C CA . ASP B 1 107 ? 34.131 53.859 9.460 1.00 24.58 180 ASP B CA 1
ATOM 1973 C C . ASP B 1 107 ? 33.946 52.542 8.700 1.00 23.51 180 ASP B C 1
ATOM 1974 O O . ASP B 1 107 ? 32.905 51.908 8.807 1.00 23.16 180 ASP B O 1
ATOM 1979 N N . SER B 1 108 ? 34.961 52.134 7.945 1.00 24.65 181 SER B N 1
ATOM 1980 C CA . SER B 1 108 ? 34.884 50.941 7.101 1.00 24.24 181 SER B CA 1
ATOM 1981 C C . SER B 1 108 ? 34.452 49.585 7.664 1.00 23.50 181 SER B C 1
ATOM 1982 O O . SER B 1 108 ? 33.814 48.817 6.954 1.00 22.04 181 SER B O 1
ATOM 1985 N N . HIS B 1 109 ? 34.784 49.275 8.912 1.00 23.59 182 HIS B N 1
ATOM 1986 C CA . HIS B 1 109 ? 34.396 47.983 9.481 1.00 25.60 182 HIS B CA 1
ATOM 1987 C C . HIS B 1 109 ? 33.764 48.077 10.858 1.00 24.64 182 HIS B C 1
ATOM 1988 O O . HIS B 1 109 ? 33.861 47.152 11.670 1.00 24.97 182 HIS B O 1
ATOM 1995 N N . SER B 1 110 ? 33.105 49.197 11.117 1.00 23.38 183 SER B N 1
ATOM 1996 C CA . SER B 1 110 ? 32.473 49.399 12.405 1.00 21.81 183 SER B CA 1
ATOM 1997 C C . SER B 1 110 ? 31.049 49.854 12.218 1.00 21.13 183 SER B C 1
ATOM 1998 O O . SER B 1 110 ? 30.618 50.155 11.109 1.00 22.26 183 SER B O 1
ATOM 2001 N N . ILE B 1 111 ? 30.319 49.882 13.318 1.00 20.49 184 ILE B N 1
ATOM 2002 C CA . ILE B 1 111 ? 28.952 50.354 13.314 1.00 22.49 184 ILE B CA 1
ATOM 2003 C C . ILE B 1 111 ? 28.991 51.611 14.169 1.00 20.83 184 ILE B C 1
ATOM 2004 O O . ILE B 1 111 ? 29.589 51.615 15.238 1.00 20.07 184 ILE B O 1
ATOM 2009 N N . GLY B 1 112 ? 28.388 52.679 13.662 1.00 19.74 185 GLY B N 1
ATOM 2010 C CA . GLY B 1 112 ? 28.369 53.936 14.376 1.00 20.49 185 GLY B CA 1
ATOM 2011 C C . GLY B 1 112 ? 27.017 54.185 15.003 1.00 19.30 185 GLY B C 1
ATOM 2012 O O . GLY B 1 112 ? 26.018 54.348 14.305 1.00 20.08 185 GLY B O 1
ATOM 2013 N N . VAL B 1 113 ? 26.996 54.218 16.330 1.00 19.64 186 VAL B N 1
ATOM 2014 C CA . VAL B 1 113 ? 25.770 54.439 17.087 1.00 18.61 186 VAL B CA 1
ATOM 2015 C C . VAL B 1 113 ? 25.798 55.785 17.815 1.00 18.97 186 VAL B C 1
ATOM 2016 O O . VAL B 1 113 ? 26.792 56.150 18.435 1.00 18.40 186 VAL B O 1
ATOM 2020 N N . ALA B 1 114 ? 24.698 56.521 17.723 1.00 19.11 187 ALA B N 1
ATOM 2021 C CA . ALA B 1 114 ? 24.595 57.822 18.368 1.00 20.10 187 ALA B CA 1
ATOM 2022 C C . ALA B 1 114 ? 23.494 57.826 19.409 1.00 19.96 187 ALA B C 1
ATOM 2023 O O . ALA B 1 114 ? 22.341 57.516 19.108 1.00 22.84 187 ALA B O 1
ATOM 2025 N N . VAL B 1 115 ? 23.848 58.153 20.643 1.00 20.32 188 VAL B N 1
ATOM 2026 C CA . VAL B 1 115 ? 22.853 58.236 21.699 1.00 20.13 188 VAL B CA 1
ATOM 2027 C C . VAL B 1 115 ? 22.397 59.693 21.722 1.00 21.71 188 VAL B C 1
ATOM 2028 O O . VAL B 1 115 ? 23.215 60.613 21.811 1.00 20.53 188 VAL B O 1
ATOM 2032 N N . ILE B 1 116 ? 21.085 59.893 21.606 1.00 23.32 189 ILE B N 1
ATOM 2033 C CA . ILE B 1 116 ? 20.503 61.227 21.582 1.00 23.48 189 ILE B CA 1
ATOM 2034 C C . ILE B 1 116 ? 20.473 61.931 22.946 1.00 24.30 189 ILE B C 1
ATOM 2035 O O . ILE B 1 116 ? 19.850 61.458 23.902 1.00 22.19 189 ILE B O 1
ATOM 2040 N N . GLY B 1 117 ? 21.159 63.073 23.005 1.00 24.98 190 GLY B N 1
ATOM 2041 C CA . GLY B 1 117 ? 21.249 63.868 24.218 1.00 26.17 190 GLY B CA 1
ATOM 2042 C C . GLY B 1 117 ? 22.710 64.019 24.616 1.00 27.66 190 GLY B C 1
ATOM 2043 O O . GLY B 1 117 ? 23.586 63.649 23.841 1.00 26.41 190 GLY B O 1
ATOM 2044 N N . ASP B 1 118 ? 22.976 64.580 25.798 1.00 28.77 191 ASP B N 1
ATOM 2045 C CA . ASP B 1 118 ? 24.352 64.725 26.299 1.00 30.31 191 ASP B CA 1
ATOM 2046 C C . ASP B 1 118 ? 24.492 63.969 27.603 1.00 28.81 191 ASP B C 1
ATOM 2047 O O . ASP B 1 118 ? 23.592 63.970 28.438 1.00 29.30 191 ASP B O 1
ATOM 2052 N N . PHE B 1 119 ? 25.644 63.342 27.780 1.00 28.33 192 PHE B N 1
ATOM 2053 C CA . PHE B 1 119 ? 25.888 62.545 28.962 1.00 28.23 192 PHE B CA 1
ATOM 2054 C C . PHE B 1 119 ? 27.226 62.895 29.567 1.00 27.94 192 PHE B C 1
ATOM 2055 O O . PHE B 1 119 ? 27.990 62.019 29.950 1.00 29.04 192 PHE B O 1
ATOM 2063 N N . GLY B 1 120 ? 27.510 64.189 29.637 1.00 29.36 193 GLY B N 1
ATOM 2064 C CA . GLY B 1 120 ? 28.759 64.641 30.219 1.00 29.36 193 GLY B CA 1
ATOM 2065 C C . GLY B 1 120 ? 28.647 64.738 31.731 1.00 29.80 193 GLY B C 1
ATOM 2066 O O . GLY B 1 120 ? 29.662 64.766 32.430 1.00 31.50 193 GLY B O 1
ATOM 2067 N N . LYS B 1 121 ? 27.412 64.771 32.234 1.00 29.22 194 LYS B N 1
ATOM 2068 C CA . LYS B 1 121 ? 27.155 64.880 33.667 1.00 30.08 194 LYS B CA 1
ATOM 2069 C C . LYS B 1 121 ? 26.235 63.794 34.228 1.00 30.16 194 LYS B C 1
ATOM 2070 O O . LYS B 1 121 ? 26.413 63.351 35.367 1.00 31.42 194 LYS B O 1
ATOM 2076 N N . LYS B 1 122 ? 25.254 63.362 33.439 1.00 30.33 195 LYS B N 1
ATOM 2077 C CA . LYS B 1 122 ? 24.328 62.322 33.882 1.00 29.48 195 LYS B CA 1
ATOM 2078 C C . LYS B 1 122 ? 24.441 61.071 33.027 1.00 28.40 195 LYS B C 1
ATOM 2079 O O . LYS B 1 122 ? 24.409 61.141 31.804 1.00 27.95 195 LYS B O 1
ATOM 2081 N N . GLU B 1 123 ? 24.565 59.923 33.682 1.00 28.46 196 GLU B N 1
ATOM 2082 C CA . GLU B 1 123 ? 24.685 58.647 32.984 1.00 28.64 196 GLU B CA 1
ATOM 2083 C C . GLU B 1 123 ? 23.392 58.309 32.242 1.00 27.19 196 GLU B C 1
ATOM 2084 O O . GLU B 1 123 ? 22.330 58.862 32.540 1.00 25.32 196 GLU B O 1
ATOM 2090 N N . PRO B 1 124 ? 23.470 57.399 31.254 1.00 26.25 197 PRO B N 1
ATOM 2091 C CA . PRO B 1 124 ? 22.308 56.987 30.458 1.00 26.38 197 PRO B CA 1
ATOM 2092 C C . PRO B 1 124 ? 21.285 56.140 31.206 1.00 26.17 197 PRO B C 1
ATOM 2093 O O . PRO B 1 124 ? 21.644 55.324 32.056 1.00 27.52 197 PRO B O 1
ATOM 2097 N N . SER B 1 125 ? 20.011 56.339 30.877 1.00 26.30 198 SER B N 1
ATOM 2098 C CA . SER B 1 125 ? 18.918 55.592 31.495 1.00 24.92 198 SER B CA 1
ATOM 2099 C C . SER B 1 125 ? 19.091 54.100 31.226 1.00 25.79 198 SER B C 1
ATOM 2100 O O . SER B 1 125 ? 19.696 53.710 30.226 1.00 25.39 198 SER B O 1
ATOM 2103 N N . GLN B 1 126 ? 18.570 53.263 32.117 1.00 25.72 199 GLN B N 1
ATOM 2104 C CA . GLN B 1 126 ? 18.672 51.822 31.924 1.00 26.67 199 GLN B CA 1
ATOM 2105 C C . GLN B 1 126 ? 17.939 51.450 30.637 1.00 26.04 199 GLN B C 1
ATOM 2106 O O . GLN B 1 126 ? 18.269 50.462 29.994 1.00 27.37 199 GLN B O 1
ATOM 2112 N N . ALA B 1 127 ? 16.944 52.250 30.261 1.00 24.53 200 ALA B N 1
ATOM 2113 C CA . ALA B 1 127 ? 16.189 51.985 29.047 1.00 24.71 200 ALA B CA 1
ATOM 2114 C C . ALA B 1 127 ? 17.100 52.134 27.835 1.00 25.55 200 ALA B C 1
ATOM 2115 O O . ALA B 1 127 ? 17.089 51.295 26.939 1.00 25.18 200 ALA B O 1
ATOM 2117 N N . LEU B 1 128 ? 17.892 53.200 27.806 1.00 24.17 201 LEU B N 1
ATOM 2118 C CA . LEU B 1 128 ? 18.803 53.406 26.692 1.00 24.61 201 LEU B CA 1
ATOM 2119 C C . LEU B 1 128 ? 19.859 52.297 26.684 1.00 24.79 201 LEU B C 1
ATOM 2120 O O . LEU B 1 128 ? 20.160 51.720 25.639 1.00 25.71 201 LEU B O 1
ATOM 2125 N N . GLN B 1 129 ? 20.419 52.006 27.853 1.00 24.06 202 GLN B N 1
ATOM 2126 C CA . GLN B 1 129 ? 21.434 50.971 27.959 1.00 24.12 202 GLN B CA 1
ATOM 2127 C C . GLN B 1 129 ? 20.924 49.633 27.420 1.00 24.63 202 GLN B C 1
ATOM 2128 O O . GLN B 1 129 ? 21.647 48.926 26.718 1.00 26.65 202 GLN B O 1
ATOM 2134 N N . ASP B 1 130 ? 19.681 49.295 27.751 1.00 24.27 203 ASP B N 1
ATOM 2135 C CA . ASP B 1 130 ? 19.074 48.039 27.313 1.00 23.84 203 ASP B CA 1
ATOM 2136 C C . ASP B 1 130 ? 18.889 47.979 25.807 1.00 21.91 203 ASP B C 1
ATOM 2137 O O . ASP B 1 130 ? 19.098 46.939 25.197 1.00 22.40 203 ASP B O 1
ATOM 2142 N N . ALA B 1 131 ? 18.484 49.096 25.214 1.00 21.66 204 ALA B N 1
ATOM 2143 C CA . ALA B 1 131 ? 18.295 49.156 23.777 1.00 20.13 204 ALA B CA 1
ATOM 2144 C C . ALA B 1 131 ? 19.636 48.883 23.096 1.00 21.44 204 ALA B C 1
ATOM 2145 O O . ALA B 1 131 ? 19.713 48.124 22.134 1.00 22.06 204 ALA B O 1
ATOM 2147 N N . LEU B 1 132 ? 20.695 49.494 23.619 1.00 21.07 205 LEU B N 1
ATOM 2148 C CA . LEU B 1 132 ? 22.031 49.327 23.062 1.00 21.30 205 LEU B CA 1
ATOM 2149 C C . LEU B 1 132 ? 22.467 47.873 23.097 1.00 22.50 205 LEU B C 1
ATOM 2150 O O . LEU B 1 132 ? 22.976 47.349 22.107 1.00 24.19 205 LEU B O 1
ATOM 2155 N N . SER B 1 133 ? 22.266 47.223 24.237 1.00 21.61 206 SER B N 1
ATOM 2156 C CA . SER B 1 133 ? 22.634 45.826 24.390 1.00 21.66 206 SER B CA 1
ATOM 2157 C C . SER B 1 133 ? 21.862 44.987 23.377 1.00 21.34 206 SER B C 1
ATOM 2158 O O . SER B 1 133 ? 22.412 44.080 22.758 1.00 21.73 206 SER B O 1
ATOM 2161 N N . LYS B 1 134 ? 20.582 45.306 23.211 1.00 20.86 207 LYS B N 1
ATOM 2162 C CA . LYS B 1 134 ? 19.715 44.604 22.266 1.00 20.30 207 LYS B CA 1
ATOM 2163 C C . LYS B 1 134 ? 20.238 44.718 20.817 1.00 20.25 207 LYS B C 1
ATOM 2164 O O . LYS B 1 134 ? 20.431 43.713 20.130 1.00 19.48 207 LYS B O 1
ATOM 2170 N N . LEU B 1 135 ? 20.466 45.949 20.372 1.00 17.97 208 LEU B N 1
ATOM 2171 C CA . LEU B 1 135 ? 20.972 46.226 19.031 1.00 17.73 208 LEU B CA 1
ATOM 2172 C C . LEU B 1 135 ? 22.239 45.428 18.740 1.00 18.69 208 LEU B C 1
ATOM 2173 O O . LEU B 1 135 ? 22.463 44.967 17.619 1.00 19.73 208 LEU B O 1
ATOM 2178 N N . ILE B 1 136 ? 23.067 45.267 19.760 1.00 19.26 209 ILE B N 1
ATOM 2179 C CA . ILE B 1 136 ? 24.310 44.529 19.618 1.00 19.87 209 ILE B CA 1
ATOM 2180 C C . ILE B 1 136 ? 24.049 43.029 19.493 1.00 20.29 209 ILE B C 1
ATOM 2181 O O . ILE B 1 136 ? 24.529 42.375 18.562 1.00 19.08 209 ILE B O 1
ATOM 2186 N N . ILE B 1 137 ? 23.285 42.493 20.435 1.00 19.66 210 ILE B N 1
ATOM 2187 C CA . ILE B 1 137 ? 22.962 41.075 20.437 1.00 21.87 210 ILE B CA 1
ATOM 2188 C C . ILE B 1 137 ? 22.252 40.668 19.154 1.00 21.93 210 ILE B C 1
ATOM 2189 O O . ILE B 1 137 ? 22.612 39.675 18.526 1.00 22.66 210 ILE B O 1
ATOM 2194 N N . CYS B 1 138 ? 21.254 41.440 18.752 1.00 22.00 211 CYS B N 1
ATOM 2195 C CA . CYS B 1 138 ? 20.528 41.115 17.537 1.00 23.40 211 CYS B CA 1
ATOM 2196 C C . CYS B 1 138 ? 21.410 41.214 16.288 1.00 23.62 211 CYS B C 1
ATOM 2197 O O . CYS B 1 138 ? 21.325 40.372 15.398 1.00 24.44 211 CYS B O 1
ATOM 2200 N N . GLY B 1 139 ? 22.261 42.233 16.232 1.00 21.52 212 GLY B N 1
ATOM 2201 C CA . GLY B 1 139 ? 23.136 42.395 15.087 1.00 19.67 212 GLY B CA 1
ATOM 2202 C C . GLY B 1 139 ? 24.075 41.212 14.949 1.00 20.99 212 GLY B C 1
ATOM 2203 O O . GLY B 1 139 ? 24.372 40.750 13.844 1.00 18.98 212 GLY B O 1
ATOM 2204 N N . GLN B 1 140 ? 24.552 40.725 16.086 1.00 19.89 213 GLN B N 1
ATOM 2205 C CA . GLN B 1 140 ? 25.447 39.583 16.098 1.00 20.86 213 GLN B CA 1
ATOM 2206 C C . GLN B 1 140 ? 24.695 38.313 15.677 1.00 21.25 213 GLN B C 1
ATOM 2207 O O . GLN B 1 140 ? 25.204 37.508 14.892 1.00 20.92 213 GLN B O 1
ATOM 2213 N N . ALA B 1 141 ? 23.472 38.155 16.178 1.00 21.14 214 ALA B N 1
ATOM 2214 C CA . ALA B 1 141 ? 22.663 36.992 15.841 1.00 20.90 214 ALA B CA 1
ATOM 2215 C C . ALA B 1 141 ? 22.493 36.899 14.333 1.00 22.00 214 ALA B C 1
ATOM 2216 O O . ALA B 1 141 ? 22.494 35.804 13.766 1.00 24.13 214 ALA B O 1
ATOM 2218 N N . ALA B 1 142 ? 22.356 38.047 13.681 1.00 22.34 215 ALA B N 1
ATOM 2219 C CA . ALA B 1 142 ? 22.159 38.063 12.239 1.00 23.62 215 ALA B CA 1
ATOM 2220 C C . ALA B 1 142 ? 23.446 38.240 11.429 1.00 23.62 215 ALA B C 1
ATOM 2221 O O . ALA B 1 142 ? 23.404 38.603 10.250 1.00 23.47 215 ALA B O 1
ATOM 2223 N N . GLU B 1 143 ? 24.582 37.973 12.062 1.00 23.27 216 GLU B N 1
ATOM 2224 C CA . GLU B 1 143 ? 25.877 38.081 11.398 1.00 25.33 216 GLU B CA 1
ATOM 2225 C C . GLU B 1 143 ? 26.204 39.462 10.839 1.00 25.11 216 GLU B C 1
ATOM 2226 O O . GLU B 1 143 ? 26.988 39.577 9.897 1.00 24.14 216 GLU B O 1
ATOM 2232 N N . GLU B 1 144 ? 25.610 40.505 11.411 1.00 24.59 217 GLU B N 1
ATOM 2233 C CA . GLU B 1 144 ? 25.882 41.869 10.964 1.00 24.00 217 GLU B CA 1
ATOM 2234 C C . GLU B 1 144 ? 27.102 42.375 11.719 1.00 24.06 217 GLU B C 1
ATOM 2235 O O . GLU B 1 144 ? 27.889 43.161 11.194 1.00 22.90 217 GLU B O 1
ATOM 2241 N N . LEU B 1 145 ? 27.239 41.903 12.958 1.00 24.52 218 LEU B N 1
ATOM 2242 C CA . LEU B 1 145 ? 28.359 42.246 13.841 1.00 26.06 218 LEU B CA 1
ATOM 2243 C C . LEU B 1 145 ? 29.101 40.977 14.252 1.00 26.05 218 LEU B C 1
ATOM 2244 O O . LEU B 1 145 ? 28.477 39.940 14.491 1.00 23.02 218 LEU B O 1
ATOM 2249 N N . SER B 1 146 ? 30.427 41.068 14.339 1.00 26.05 219 SER B N 1
ATOM 2250 C CA . SER B 1 146 ? 31.243 39.930 14.743 1.00 27.90 219 SER B CA 1
ATOM 2251 C C . SER B 1 146 ? 30.920 39.604 16.191 1.00 28.47 219 SER B C 1
ATOM 2252 O O . SER B 1 146 ? 30.679 40.505 16.987 1.00 27.94 219 SER B O 1
ATOM 2255 N N . SER B 1 147 ? 30.931 38.318 16.531 1.00 29.68 220 SER B N 1
ATOM 2256 C CA . SER B 1 147 ? 30.622 37.878 17.888 1.00 31.56 220 SER B CA 1
ATOM 2257 C C . SER B 1 147 ? 31.545 38.434 18.976 1.00 31.35 220 SER B C 1
ATOM 2258 O O . SER B 1 147 ? 31.280 38.259 20.164 1.00 33.27 220 SER B O 1
ATOM 2261 N N . GLY B 1 148 ? 32.627 39.095 18.585 1.00 30.62 221 GLY B N 1
ATOM 2262 C CA . GLY B 1 148 ? 33.531 39.649 19.582 1.00 30.35 221 GLY B CA 1
ATOM 2263 C C . GLY B 1 148 ? 33.586 41.170 19.565 1.00 28.58 221 GLY B C 1
ATOM 2264 O O . GLY B 1 148 ? 34.288 41.782 20.369 1.00 27.30 221 GLY B O 1
ATOM 2265 N N . ALA B 1 149 ? 32.844 41.769 18.640 1.00 27.11 222 ALA B N 1
ATOM 2266 C CA . ALA B 1 149 ? 32.789 43.218 18.472 1.00 27.55 222 ALA B CA 1
ATOM 2267 C C . ALA B 1 149 ? 32.937 43.982 19.787 1.00 28.05 222 ALA B C 1
ATOM 2268 O O . ALA B 1 149 ? 32.173 43.783 20.730 1.00 28.08 222 ALA B O 1
ATOM 2270 N N . ARG B 1 150 ? 33.936 44.849 19.851 1.00 28.91 223 ARG B N 1
ATOM 2271 C CA . ARG B 1 150 ? 34.157 45.639 21.049 1.00 30.30 223 ARG B CA 1
ATOM 2272 C C . ARG B 1 150 ? 33.422 46.968 20.923 1.00 29.50 223 ARG B C 1
ATOM 2273 O O . ARG B 1 150 ? 33.355 47.550 19.838 1.00 28.81 223 ARG B O 1
ATOM 2281 N N . LEU B 1 151 ? 32.858 47.426 22.036 1.00 27.59 224 LEU B N 1
ATOM 2282 C CA . LEU B 1 151 ? 32.173 48.713 22.085 1.00 26.86 224 LEU B CA 1
ATOM 2283 C C . LEU B 1 151 ? 33.276 49.738 22.401 1.00 26.15 224 LEU B C 1
ATOM 2284 O O . LEU B 1 151 ? 33.982 49.607 23.401 1.00 25.54 224 LEU B O 1
ATOM 2289 N N . ARG B 1 152 ? 33.449 50.733 21.536 1.00 25.47 225 ARG B N 1
ATOM 2290 C CA . ARG B 1 152 ? 34.488 51.735 21.753 1.00 25.27 225 ARG B CA 1
ATOM 2291 C C . ARG B 1 152 ? 33.978 53.163 21.879 1.00 23.44 225 ARG B C 1
ATOM 2292 O O . ARG B 1 152 ? 33.093 53.588 21.147 1.00 22.24 225 ARG B O 1
ATOM 2300 N N . THR B 1 153 ? 34.563 53.905 22.810 1.00 23.27 226 THR B N 1
ATOM 2301 C CA . THR B 1 153 ? 34.187 55.296 23.024 1.00 21.50 226 THR B CA 1
ATOM 2302 C C . THR B 1 153 ? 35.163 55.957 23.989 1.00 22.23 226 THR B C 1
ATOM 2303 O O . THR B 1 153 ? 36.042 55.310 24.537 1.00 22.00 226 THR B O 1
ATOM 2307 N N . THR B 1 154 ? 35.002 57.258 24.178 1.00 23.13 227 THR B N 1
ATOM 2308 C CA . THR B 1 154 ? 35.840 58.015 25.091 1.00 25.08 227 THR B CA 1
ATOM 2309 C C . THR B 1 154 ? 34.972 59.131 25.651 1.00 27.40 227 THR B C 1
ATOM 2310 O O . THR B 1 154 ? 33.857 59.358 25.170 1.00 29.73 227 THR B O 1
ATOM 2314 N N . PRO B 1 155 ? 35.459 59.837 26.681 1.00 27.51 228 PRO B N 1
ATOM 2315 C CA . PRO B 1 155 ? 34.676 60.928 27.264 1.00 25.73 228 PRO B CA 1
ATOM 2316 C C . PRO B 1 155 ? 34.293 61.954 26.216 1.00 24.70 228 PRO B C 1
ATOM 2317 O O . PRO B 1 155 ? 33.171 62.454 26.207 1.00 26.23 228 PRO B O 1
ATOM 2321 N N . ALA B 1 156 ? 35.234 62.257 25.328 1.00 25.06 229 ALA B N 1
ATOM 2322 C CA . ALA B 1 156 ? 35.014 63.230 24.260 1.00 24.73 229 ALA B CA 1
ATOM 2323 C C . ALA B 1 156 ? 33.965 62.752 23.260 1.00 25.58 229 ALA B C 1
ATOM 2324 O O . ALA B 1 156 ? 33.263 63.567 22.644 1.00 26.33 229 ALA B O 1
ATOM 2326 N N . MET B 1 157 ? 33.849 61.435 23.100 1.00 22.52 230 MET B N 1
ATOM 2327 C CA . MET B 1 157 ? 32.880 60.888 22.158 1.00 21.30 230 MET B CA 1
ATOM 2328 C C . MET B 1 157 ? 31.449 60.817 22.663 1.00 19.80 230 MET B C 1
ATOM 2329 O O . MET B 1 157 ? 30.555 61.394 22.059 1.00 19.78 230 MET B O 1
ATOM 2334 N N . SER B 1 158 ? 31.240 60.119 23.773 1.00 20.32 231 SER B N 1
ATOM 2335 C CA . SER B 1 158 ? 29.901 59.943 24.322 1.00 22.74 231 SER B CA 1
ATOM 2336 C C . SER B 1 158 ? 29.587 60.633 25.651 1.00 22.59 231 SER B C 1
ATOM 2337 O O . SER B 1 158 ? 28.523 60.413 26.217 1.00 22.41 231 SER B O 1
ATOM 2340 N N . GLY B 1 159 ? 30.504 61.456 26.149 1.00 22.71 232 GLY B N 1
ATOM 2341 C CA . GLY B 1 159 ? 30.266 62.147 27.403 1.00 22.36 232 GLY B CA 1
ATOM 2342 C C . GLY B 1 159 ? 30.927 61.469 28.586 1.00 22.54 232 GLY B C 1
ATOM 2343 O O . GLY B 1 159 ? 30.945 60.243 28.671 1.00 22.49 232 GLY B O 1
ATOM 2344 N N . GLN B 1 160 ? 31.458 62.265 29.512 1.00 22.32 233 GLN B N 1
ATOM 2345 C CA . GLN B 1 160 ? 32.132 61.723 30.690 1.00 21.78 233 GLN B CA 1
ATOM 2346 C C . GLN B 1 160 ? 31.210 60.801 31.483 1.00 21.70 233 GLN B C 1
ATOM 2347 O O . GLN B 1 160 ? 31.599 59.697 31.864 1.00 21.20 233 GLN B O 1
ATOM 2353 N N . ALA B 1 161 ? 29.984 61.244 31.733 1.00 21.09 234 ALA B N 1
ATOM 2354 C CA . ALA B 1 161 ? 29.053 60.406 32.480 1.00 21.35 234 ALA B CA 1
ATOM 2355 C C . ALA B 1 161 ? 28.887 59.021 31.824 1.00 22.53 234 ALA B C 1
ATOM 2356 O O . ALA B 1 161 ? 28.924 57.995 32.512 1.00 20.50 234 ALA B O 1
ATOM 2358 N N . PHE B 1 162 ? 28.711 58.985 30.503 1.00 21.69 235 PHE B N 1
ATOM 2359 C CA . PHE B 1 162 ? 28.559 57.705 29.804 1.00 21.90 235 PHE B CA 1
ATOM 2360 C C . PHE B 1 162 ? 29.852 56.903 29.919 1.00 22.69 235 PHE B C 1
ATOM 2361 O O . PHE B 1 162 ? 29.833 55.730 30.280 1.00 23.51 235 PHE B O 1
ATOM 2369 N N . TYR B 1 163 ? 30.980 57.540 29.621 1.00 23.81 236 TYR B N 1
ATOM 2370 C CA . TYR B 1 163 ? 32.268 56.859 29.702 1.00 24.54 236 TYR B CA 1
ATOM 2371 C C . TYR B 1 163 ? 32.542 56.267 31.079 1.00 24.72 236 TYR B C 1
ATOM 2372 O O . TYR B 1 163 ? 32.972 55.117 31.193 1.00 25.92 236 TYR B O 1
ATOM 2381 N N . ASP B 1 164 ? 32.314 57.068 32.119 1.00 24.63 237 ASP B N 1
ATOM 2382 C CA . ASP B 1 164 ? 32.537 56.643 33.505 1.00 25.09 237 ASP B CA 1
ATOM 2383 C C . ASP B 1 164 ? 31.740 55.396 33.831 1.00 24.64 237 ASP B C 1
ATOM 2384 O O . ASP B 1 164 ? 32.216 54.509 34.536 1.00 24.70 237 ASP B O 1
ATOM 2389 N N . MET B 1 165 ? 30.519 55.340 33.315 1.00 25.21 238 MET B N 1
ATOM 2390 C CA . MET B 1 165 ? 29.637 54.210 33.549 1.00 26.74 238 MET B CA 1
ATOM 2391 C C . MET B 1 165 ? 30.197 52.900 32.981 1.00 27.52 238 MET B C 1
ATOM 2392 O O . MET B 1 165 ? 30.207 51.874 33.670 1.00 27.89 238 MET B O 1
ATOM 2397 N N . LEU B 1 166 ? 30.656 52.923 31.731 1.00 28.62 239 LEU B N 1
ATOM 2398 C CA . LEU B 1 166 ? 31.213 51.712 31.120 1.00 29.97 239 LEU B CA 1
ATOM 2399 C C . LEU B 1 166 ? 32.445 51.270 31.884 1.00 30.86 239 LEU B C 1
ATOM 2400 O O . LEU B 1 166 ? 32.716 50.077 32.016 1.00 30.17 239 LEU B O 1
ATOM 2405 N N . ASP B 1 167 ? 33.190 52.250 32.382 1.00 33.48 240 ASP B N 1
ATOM 2406 C CA . ASP B 1 167 ? 34.405 51.997 33.138 1.00 35.53 240 ASP B CA 1
ATOM 2407 C C . ASP B 1 167 ? 34.072 51.288 34.447 1.00 37.12 240 ASP B C 1
ATOM 2408 O O . ASP B 1 167 ? 34.823 50.419 34.895 1.00 38.51 240 ASP B O 1
ATOM 2413 N N . ARG B 1 168 ? 32.948 51.663 35.058 1.00 37.23 241 ARG B N 1
ATOM 2414 C CA . ARG B 1 168 ? 32.519 51.061 36.320 1.00 37.51 241 ARG B CA 1
ATOM 2415 C C . ARG B 1 168 ? 31.920 49.674 36.173 1.00 38.19 241 ARG B C 1
ATOM 2416 O O . ARG B 1 168 ? 32.263 48.767 36.919 1.00 39.85 241 ARG B O 1
ATOM 2424 N N . CYS B 1 169 ? 31.006 49.506 35.226 1.00 39.87 242 CYS B N 1
ATOM 2425 C CA . CYS B 1 169 ? 30.363 48.210 35.038 1.00 39.83 242 CYS B CA 1
ATOM 2426 C C . CYS B 1 169 ? 31.053 47.316 34.026 1.00 40.06 242 CYS B C 1
ATOM 2427 O O . CYS B 1 169 ? 30.470 46.332 33.574 1.00 39.02 242 CYS B O 1
ATOM 2430 N N . ASP B 1 170 ? 32.292 47.650 33.681 1.00 40.76 243 ASP B N 1
ATOM 2431 C CA . ASP B 1 170 ? 33.044 46.881 32.698 1.00 41.81 243 ASP B CA 1
ATOM 2432 C C . ASP B 1 170 ? 32.072 46.552 31.570 1.00 42.04 243 ASP B C 1
ATOM 2433 O O . ASP B 1 170 ? 31.789 45.376 31.306 1.00 43.09 243 ASP B O 1
ATOM 2438 N N . GLY B 1 171 ? 31.562 47.599 30.921 1.00 40.54 244 GLY B N 1
ATOM 2439 C CA . GLY B 1 171 ? 30.604 47.444 29.840 1.00 40.05 244 GLY B CA 1
ATOM 2440 C C . GLY B 1 171 ? 29.322 48.149 30.248 1.00 40.62 244 GLY B C 1
ATOM 2441 O O . GLY B 1 171 ? 29.374 49.117 31.011 1.00 40.24 244 GLY B O 1
ATOM 2442 N N . LEU B 1 172 ? 28.178 47.690 29.742 1.00 40.31 245 LEU B N 1
ATOM 2443 C CA . LEU B 1 172 ? 26.892 48.279 30.114 1.00 40.70 245 LEU B CA 1
ATOM 2444 C C . LEU B 1 172 ? 26.486 47.610 31.434 1.00 42.15 245 LEU B C 1
ATOM 2445 O O . LEU B 1 172 ? 26.654 46.396 31.586 1.00 41.96 245 LEU B O 1
ATOM 2450 N N . CYS B 1 173 ? 25.944 48.392 32.371 1.00 43.69 246 CYS B N 1
ATOM 2451 C CA . CYS B 1 173 ? 25.553 47.905 33.706 1.00 46.06 246 CYS B CA 1
ATOM 2452 C C . CYS B 1 173 ? 24.512 46.787 33.874 1.00 47.52 246 CYS B C 1
ATOM 2453 O O . CYS B 1 173 ? 23.761 46.449 32.955 1.00 47.27 246 CYS B O 1
ATOM 2456 N N . LEU B 1 174 ? 24.474 46.235 35.088 1.00 49.46 247 LEU B N 1
ATOM 2457 C CA . LEU B 1 174 ? 23.565 45.144 35.449 1.00 50.07 247 LEU B CA 1
ATOM 2458 C C . LEU B 1 174 ? 24.106 43.833 34.907 1.00 51.60 247 LEU B C 1
ATOM 2459 O O . LEU B 1 174 ? 23.574 43.339 33.879 1.00 52.69 247 LEU B O 1
#

Secondary structure (DSSP, 8-state):
--PPPB-GGGGTPPPPS---B-SS-EEEEEEEE--GGGGTTT---SSTTS-HHHHHHHHHHHHHHTT-SS-S-SEEE-TTS-EEESS-TTB--SSSTT--TTEEEEEESS--SSSPPPHHHHHHHHHHHHHHHHTTSEEEEEEEE--HHHH-HHHHHHHHTTTSS--/---PPBPTTTTTPPPPS--PBPSS-EEEEEEEE--TTTT--TTTTTTTHHHHHHHHHHHHHHTT-SS-S-SEEE-TTS-EEESS-TTB--SSSTT--TTEEEEEESS--SSSPPPHHHHHHHHHHHHHHHHTTSEEEEEEEE--HHHH-HHHHHHHHHTTSS--

Solvent-accessible surface area: 15928 Å² total; per-residue (Å²): 98,32,100,40,24,14,35,43,157,108,7,61,25,90,139,37,133,151,103,99,157,24,88,55,128,1,76,17,3,11,0,69,33,32,9,97,72,16,64,74,98,112,88,84,58,20,40,80,71,68,24,1,45,136,18,0,58,35,39,0,54,32,7,26,162,124,52,20,14,2,0,55,23,0,4,0,0,4,49,66,17,55,8,5,48,0,24,3,66,28,15,25,3,67,14,10,106,78,109,24,60,94,0,2,0,0,0,0,0,7,53,2,32,94,146,88,7,45,110,44,0,16,78,4,0,38,33,4,24,66,17,0,12,5,63,68,56,4,21,78,60,19,155,40,76,22,58,49,93,29,0,2,86,8,0,73,62,4,13,93,144,46,106,22,44,47,158,132,43,85,38,29,17,33,41,139,108,5,65,14,90,150,26,148,151,113,102,176,24,125,49,142,0,72,34,2,8,0,67,32,29,9,104,105,26,98,140,101,54,42,44,46,99,81,44,2,50,66,23,0,52,52,37,0,52,47,12,27,181,138,60,21,16,3,0,60,19,0,3,0,0,4,61,94,20,54,7,8,51,0,24,3,66,33,12,30,1,70,10,15,103,83,128,20,63,76,0,3,0,1,0,0,6,11,45,6,29,195,67,97,4,47,73,44,0,9,79,5,0,39,37,4,29,57,18,1,9,4,64,68,59,4,23,62,62,18,160,51,84,23,59,51,96,26,0,2,84,11,0,73,54,1,21,103,154,48,141,29,43,30,193

Sequence (331 aa):
LADSIVPRQQWAAIEPRRQIKMNGRADEIFLWQTGPDTCSLMGGCLQDSSCTEQIVKALQDADFKEGNDDIKYNFLIDQDGVIYEGRGWGVVGQHTKGRDSHSIGVAVIGDFGKKEPSQALQDALSKLIICGQAAEELSSGARLRTTPAMSGQAFYDMLDRCDGLCLLADSIVPRQQWAAIEPRRQIKMNGRADEIFLWQTGPDTCSGCLQDSSCTEQIVKALQDADFKEGNDDIKYNFLIDQDGVIYEGRGWGVVGQHTKGRDSHSIGVAVIGDFGKKEPSQALQDALSKLIICGQAAEELSSGARLRTTPAMSGQAFYDMLDRCDGLCL

B-factor: mean 28.69, std 9.09, range [12.03, 53.21]

Nearest PDB structures (foldseek):
  3ep1-assembly1_A  TM=1.006E+00  e=5.164E-39  Alvinella pompejana
  3ep1-assembly1_B  TM=9.938E-01  e=1.183E-34  Alvinella pompejana
  2cb3-assembly4_D  TM=9.076E-01  e=1.331E-13  Drosophila melanogaster
  7nsx-assembly1_AAA  TM=8.569E-01  e=1.833E-14  Drosophila melanogaster
  1sxr-assembly1_A  TM=8.557E-01  e=6.585E-14  Drosophila melanogaster